Protein AF-A0A662VX33-F1 (afdb_monomer)

Foldseek 3Di:
DPPLVVVLVVLVVVLVLLVQFFKWFWAQDPVRDIKTFTCDDGDPDHGRAIEDEPDDDPDGGFMKTQNDKDWDADPVDGPHIHIYGDDMDGPVVSVVVSVVSVVVSVVSLLVVQLVLVCVQQVDSVLSNVLVVDPDPVVNLVSSVVRFQKWFDDDFWIFTHHVFTWIWGDPVGTDIDTDDPVAEDDGPDMDGNFWDKDKAQDDDRAADPPWGWYDYPGIIIITHGVVVVVLRVQLNVLRPDPDPNVVSRVSNCVSRVVDD

pLDDT: mean 87.73, std 8.83, range [33.97, 96.38]

Sequence (259 aa):
MKSINSELYKLEQELESLKSAPKALTMRGREGNIIGRVAEDGNDVSAGMIVLFKQPPLQENMTIRLIEYQVRESKKTSGKYYIVCFNWVEESAFQETIEQLEQQIREFRKTENIQKLKEITNDPETALKLLKTEQREAFVSLLLKSAKAVLWNNEEFLIVNDKLTMLRFDGTVEISEVQSPVRFEPEQWKAQEFEVVEISEDIKEVPEGFIVIESWTTTIILIPKESKEIAERLKKISDSRLPEETKLQLYKALLGGSQ

Radius of gyration: 30.19 Å; Cα contacts (8 Å, |Δi|>4): 427; chains: 1; bounding box: 71×46×83 Å

Secondary structure (DSSP, 8-state):
---HHHHHHHHHHHHHHHHTPPEEEEEE-TTS-EEEEE-S--SS--TT-EEEESS--SSSS-EEEEEEEEEEE-TTSTT-EEEEEEEEEEHHHHHHHHHHHHHHHHHHHHHHHHHHHHHHHS-HHHHHHHHH---HHHHHHHHTTT-SEEEE-SSEEEEESSSEEEEEESSSEEEEEE-SSEE---SEEEESSEEEEEESS------TT-EEEE-SS-EEEEEEGGGHHHHHHHHHHHTS---HHHHHHHHHHHTT---

Solvent-accessible surface area (backbone atoms only — not comparable to full-atom values): 14480 Å² total; per-residue (Å²): 128,84,57,69,68,66,52,52,51,49,53,52,53,49,50,51,56,54,74,69,39,50,44,26,40,27,33,74,39,96,86,70,48,62,29,31,30,27,68,53,71,53,97,89,47,52,50,65,32,45,30,43,51,76,68,60,72,97,61,65,76,41,55,30,31,46,76,36,70,45,80,41,74,40,92,91,41,84,96,39,63,34,33,43,31,69,40,68,44,47,45,68,64,46,51,54,50,50,53,50,51,55,49,51,51,51,52,50,52,49,53,51,38,35,56,57,37,22,75,66,48,77,31,68,68,58,21,53,48,46,80,69,44,85,49,64,70,60,34,51,57,58,49,53,74,56,30,41,27,42,32,27,46,98,51,39,34,45,37,33,58,100,54,40,34,42,37,35,63,76,101,48,71,46,77,43,81,54,58,73,73,32,82,50,72,63,78,45,74,52,56,79,52,37,44,81,41,72,32,75,61,94,76,90,70,65,47,89,85,49,41,41,31,41,36,100,73,35,28,38,37,38,32,46,51,93,48,43,70,57,54,56,52,51,46,55,52,54,75,42,91,65,57,66,72,57,42,53,53,51,48,30,62,74,38,64,54,73,131

Structure (mmCIF, N/CA/C/O backbone):
data_AF-A0A662VX33-F1
#
_entry.id   AF-A0A662VX33-F1
#
loop_
_atom_site.group_PDB
_atom_site.id
_atom_site.type_symbol
_atom_site.label_atom_id
_atom_site.label_alt_id
_atom_site.label_comp_id
_atom_site.label_asym_id
_atom_site.label_entity_id
_atom_site.label_seq_id
_atom_site.pdbx_PDB_ins_code
_atom_site.Cartn_x
_atom_site.Cartn_y
_atom_site.Cartn_z
_atom_site.occupancy
_atom_site.B_iso_or_equiv
_atom_site.auth_seq_id
_atom_site.auth_comp_id
_atom_site.auth_asym_id
_atom_site.auth_atom_id
_atom_site.pdbx_PDB_model_num
ATOM 1 N N . MET A 1 1 ? -7.017 22.593 -10.065 1.00 42.53 1 MET A N 1
ATOM 2 C CA . MET A 1 1 ? -6.019 21.631 -9.556 1.00 42.53 1 MET A CA 1
ATOM 3 C C . MET A 1 1 ? -6.013 20.454 -10.514 1.00 42.53 1 MET A C 1
ATOM 5 O O . MET A 1 1 ? -7.057 19.834 -10.665 1.00 42.53 1 MET A O 1
ATOM 9 N N . LYS A 1 2 ? -4.915 20.203 -11.241 1.00 45.66 2 LYS A N 1
ATOM 10 C CA . LYS A 1 2 ? -4.761 18.919 -11.945 1.00 45.66 2 LYS A CA 1
ATOM 11 C C . LYS A 1 2 ? -4.722 17.849 -10.854 1.00 45.66 2 LYS A C 1
ATOM 13 O O . LYS A 1 2 ? -4.018 18.040 -9.868 1.00 45.66 2 LYS A O 1
ATOM 18 N N . SER A 1 3 ? -5.566 16.826 -10.958 1.00 62.28 3 SER A N 1
ATOM 19 C CA . SER A 1 3 ? -5.645 15.779 -9.937 1.00 62.28 3 SER A CA 1
ATOM 20 C C . SER A 1 3 ? -4.272 15.119 -9.814 1.00 62.28 3 SER A C 1
ATOM 22 O O . SER A 1 3 ? -3.726 14.698 -10.834 1.00 62.28 3 SER A O 1
ATOM 24 N N . ILE A 1 4 ? -3.721 15.049 -8.601 1.00 64.94 4 ILE A N 1
ATOM 25 C CA . ILE A 1 4 ? -2.433 14.400 -8.287 1.00 64.94 4 ILE A CA 1
ATOM 26 C C . ILE A 1 4 ? -2.377 12.991 -8.906 1.00 64.94 4 ILE A C 1
ATOM 28 O O . ILE A 1 4 ? -1.364 12.592 -9.476 1.00 64.94 4 ILE A O 1
ATOM 32 N N . ASN A 1 5 ? -3.521 12.304 -8.947 1.00 69.38 5 ASN A N 1
ATOM 33 C CA . ASN A 1 5 ? -3.671 10.970 -9.529 1.00 69.38 5 ASN A CA 1
ATOM 34 C C . ASN A 1 5 ? -3.398 10.940 -11.045 1.00 69.38 5 ASN A C 1
ATOM 36 O O . ASN A 1 5 ? -2.902 9.949 -11.567 1.00 69.38 5 ASN A O 1
ATOM 40 N N . SER A 1 6 ? -3.695 12.027 -11.765 1.00 78.56 6 SER A N 1
ATOM 41 C CA . SER A 1 6 ? -3.453 12.122 -13.215 1.00 78.56 6 SER A CA 1
ATOM 42 C C . SER A 1 6 ? -1.986 12.354 -13.576 1.00 78.56 6 SER A C 1
ATOM 44 O O . SER A 1 6 ? -1.587 12.082 -14.705 1.00 78.56 6 SER A O 1
ATOM 46 N N . GLU A 1 7 ? -1.200 12.891 -12.645 1.00 83.94 7 GLU A N 1
ATOM 47 C CA . GLU A 1 7 ? 0.234 13.123 -12.818 1.00 83.94 7 GLU A CA 1
ATOM 48 C C . GLU A 1 7 ? 1.026 11.874 -12.432 1.00 83.94 7 GLU A C 1
ATOM 50 O O . GLU A 1 7 ? 1.857 11.426 -13.217 1.00 83.94 7 GLU A O 1
ATOM 55 N N . LEU A 1 8 ? 0.665 11.235 -11.313 1.00 84.44 8 LEU A N 1
ATOM 56 C CA . LEU A 1 8 ? 1.220 9.943 -10.907 1.00 84.44 8 LEU A CA 1
ATOM 57 C C . LEU A 1 8 ? 1.037 8.875 -11.995 1.00 84.44 8 LEU A C 1
ATOM 59 O O . LEU A 1 8 ? 2.007 8.237 -12.389 1.00 84.44 8 LEU A O 1
ATOM 63 N N . TYR A 1 9 ? -0.172 8.755 -12.553 1.00 84.69 9 TYR A N 1
ATOM 64 C CA . TYR A 1 9 ? -0.453 7.794 -13.623 1.00 84.69 9 TYR A CA 1
ATOM 65 C C . TYR A 1 9 ? 0.427 8.005 -14.863 1.00 84.69 9 TYR A C 1
ATOM 67 O O . TYR A 1 9 ? 0.869 7.046 -15.487 1.00 84.69 9 TYR A O 1
ATOM 75 N N . LYS A 1 10 ? 0.711 9.263 -15.224 1.00 87.62 10 LYS A N 1
ATOM 76 C CA . LYS A 1 10 ? 1.589 9.569 -16.362 1.00 87.62 10 LYS A CA 1
ATOM 77 C C . LYS A 1 10 ? 3.027 9.155 -16.091 1.00 87.62 10 LYS A C 1
ATOM 79 O O . LYS A 1 10 ? 3.635 8.554 -16.966 1.00 87.62 10 LYS A O 1
ATOM 84 N N . LEU A 1 11 ? 3.537 9.448 -14.895 1.00 88.56 11 LEU A N 1
ATOM 85 C CA . LEU A 1 11 ? 4.885 9.047 -14.491 1.00 88.56 11 LEU A CA 1
ATOM 86 C C . LEU A 1 11 ? 5.025 7.521 -14.462 1.00 88.56 11 LEU A C 1
ATOM 88 O O . LEU A 1 11 ? 6.033 6.991 -14.916 1.00 88.56 11 LEU A O 1
ATOM 92 N N . GLU A 1 12 ? 4.007 6.807 -13.978 1.00 87.75 12 GLU A N 1
ATOM 93 C CA . GLU A 1 12 ? 3.988 5.340 -13.965 1.00 87.75 12 GLU A CA 1
ATOM 94 C C . GLU A 1 12 ? 3.963 4.755 -15.381 1.00 87.75 12 GLU A C 1
ATOM 96 O O . GLU A 1 12 ? 4.731 3.841 -15.677 1.00 87.75 12 GLU A O 1
ATOM 101 N N . GLN A 1 13 ? 3.146 5.311 -16.282 1.00 88.81 13 GLN A N 1
ATOM 102 C CA . GLN A 1 13 ? 3.143 4.910 -17.692 1.00 88.81 13 GLN A CA 1
ATOM 103 C C . GLN A 1 13 ? 4.479 5.190 -18.387 1.00 88.81 13 GLN A C 1
ATOM 105 O O . GLN A 1 13 ? 4.945 4.374 -19.181 1.00 88.81 13 GLN A O 1
ATOM 110 N N . GLU A 1 14 ? 5.092 6.338 -18.104 1.00 88.50 14 GLU A N 1
ATOM 111 C CA . GLU A 1 14 ? 6.390 6.714 -18.659 1.00 88.50 14 GLU A CA 1
ATOM 112 C C . GLU A 1 14 ? 7.498 5.783 -18.159 1.00 88.50 14 GLU A C 1
ATOM 114 O O . GLU A 1 14 ? 8.270 5.264 -18.965 1.00 88.50 14 GLU A O 1
ATOM 119 N N . LEU A 1 15 ? 7.531 5.490 -16.855 1.00 90.00 15 LEU A N 1
ATOM 120 C CA . LEU A 1 15 ? 8.477 4.546 -16.265 1.00 90.00 15 LEU A CA 1
ATOM 121 C C . LEU A 1 15 ? 8.327 3.141 -16.862 1.00 90.00 15 LEU A C 1
ATOM 123 O O . LEU A 1 15 ? 9.330 2.515 -17.202 1.00 90.00 15 LEU A O 1
ATOM 127 N N . GLU A 1 16 ? 7.094 2.654 -17.010 1.00 88.38 16 GLU A N 1
ATOM 128 C CA . GLU A 1 16 ? 6.816 1.341 -17.601 1.00 88.38 16 GLU A CA 1
ATOM 129 C C . GLU A 1 16 ? 7.271 1.287 -19.066 1.00 88.38 16 GLU A C 1
ATOM 131 O O . GLU A 1 16 ? 7.985 0.369 -19.481 1.00 88.38 16 GLU A O 1
ATOM 136 N N . SER A 1 17 ? 6.943 2.327 -19.839 1.00 86.25 17 SER A N 1
ATOM 137 C CA . SER A 1 17 ? 7.397 2.458 -21.223 1.00 86.25 17 SER A CA 1
ATOM 138 C C . SER A 1 17 ? 8.922 2.449 -21.311 1.00 86.25 17 SER A C 1
ATOM 140 O O . SER A 1 17 ? 9.476 1.759 -22.167 1.00 86.25 17 SER A O 1
ATOM 142 N N . LEU A 1 18 ? 9.613 3.179 -20.431 1.00 87.31 18 LEU A N 1
ATOM 143 C CA . LEU A 1 18 ? 11.071 3.217 -20.404 1.00 87.31 18 LEU A CA 1
ATOM 144 C C . LEU A 1 18 ? 11.655 1.855 -20.032 1.00 87.31 18 LEU A C 1
ATOM 146 O O . LEU A 1 18 ? 12.515 1.371 -20.758 1.00 87.31 18 LEU A O 1
ATOM 150 N N . LYS A 1 19 ? 11.166 1.187 -18.980 1.00 87.88 19 LYS A N 1
ATOM 151 C CA . LYS A 1 19 ? 11.653 -0.142 -18.560 1.00 87.88 19 LYS A CA 1
ATOM 152 C C . LYS A 1 19 ? 11.555 -1.196 -19.663 1.00 87.88 19 LYS A C 1
ATOM 154 O O . LYS A 1 19 ? 12.411 -2.076 -19.738 1.00 87.88 19 LYS A O 1
ATOM 159 N N . SER A 1 20 ? 10.564 -1.072 -20.544 1.00 87.62 20 SER A N 1
ATOM 160 C CA . SER A 1 20 ? 10.396 -1.952 -21.706 1.00 87.62 20 SER A CA 1
ATOM 161 C C . SER A 1 20 ? 11.350 -1.660 -22.879 1.00 87.62 20 SER A C 1
ATOM 163 O O . SER A 1 20 ? 11.397 -2.433 -23.838 1.00 87.62 20 SER A O 1
ATOM 165 N N . ALA A 1 21 ? 12.125 -0.569 -22.828 1.00 90.81 21 ALA A N 1
ATOM 166 C CA . ALA A 1 21 ? 12.988 -0.140 -23.923 1.00 90.81 21 ALA A CA 1
ATOM 167 C C . ALA A 1 21 ? 14.093 -1.176 -24.232 1.00 90.81 21 ALA A C 1
ATOM 169 O O . ALA A 1 21 ? 14.895 -1.525 -23.348 1.00 90.81 21 ALA A O 1
ATOM 170 N N . PRO A 1 22 ? 14.213 -1.632 -25.496 1.00 93.31 22 PRO A N 1
ATOM 171 C CA . PRO A 1 22 ? 15.229 -2.595 -25.890 1.00 93.31 22 PRO A CA 1
ATOM 172 C C . PRO A 1 22 ? 16.651 -2.104 -25.657 1.00 93.31 22 PRO A C 1
ATOM 174 O O . PRO A 1 22 ? 16.978 -0.936 -25.884 1.00 93.31 22 PRO A O 1
ATOM 177 N N . LYS A 1 23 ? 17.524 -3.040 -25.292 1.00 95.00 23 LYS A N 1
ATOM 178 C CA . LYS A 1 23 ? 18.955 -2.807 -25.104 1.00 95.00 23 LYS A CA 1
ATOM 179 C C . LYS A 1 23 ? 19.740 -3.173 -26.359 1.00 95.00 23 LYS A C 1
ATOM 181 O O . LYS A 1 23 ? 19.513 -4.229 -26.953 1.00 95.00 23 LYS A O 1
ATOM 186 N N . ALA A 1 24 ? 20.705 -2.342 -26.742 1.00 95.81 24 ALA A N 1
ATOM 187 C CA . ALA A 1 24 ? 21.603 -2.617 -27.860 1.00 95.81 24 ALA A CA 1
ATOM 188 C C . ALA A 1 24 ? 23.057 -2.237 -27.549 1.00 95.81 24 ALA A C 1
ATOM 190 O O . ALA A 1 24 ? 23.324 -1.304 -26.797 1.00 95.81 24 ALA A O 1
ATOM 191 N N . LEU A 1 25 ? 23.999 -2.952 -28.168 1.00 96.38 25 LEU A N 1
ATOM 192 C CA . LEU A 1 25 ? 25.428 -2.632 -28.153 1.00 96.38 25 LEU A CA 1
ATOM 193 C C . LEU A 1 25 ? 25.822 -1.983 -29.482 1.00 96.38 25 LEU A C 1
ATOM 195 O O . LEU A 1 25 ? 25.532 -2.533 -30.549 1.00 96.38 25 LEU A O 1
ATOM 199 N N . THR A 1 26 ? 26.485 -0.831 -29.431 1.00 96.06 26 THR A N 1
ATOM 200 C CA . THR A 1 26 ? 26.974 -0.140 -30.629 1.00 96.06 26 THR A CA 1
ATOM 201 C C . THR A 1 26 ? 28.265 -0.781 -31.130 1.00 96.06 26 THR A C 1
ATOM 203 O O . THR A 1 26 ? 29.122 -1.196 -30.354 1.00 96.06 26 THR A O 1
ATOM 206 N N . MET A 1 27 ? 28.427 -0.878 -32.446 1.00 95.44 27 MET A N 1
ATOM 207 C CA . MET A 1 27 ? 29.618 -1.436 -33.083 1.00 95.44 27 MET A CA 1
ATOM 208 C C . MET A 1 27 ? 29.809 -0.889 -34.495 1.00 95.44 27 MET A C 1
ATOM 210 O O . MET A 1 27 ? 28.891 -0.328 -35.098 1.00 95.44 27 MET A O 1
ATOM 214 N N . ARG A 1 28 ? 31.005 -1.086 -35.050 1.00 93.56 28 ARG A N 1
ATOM 215 C CA . ARG A 1 28 ? 31.312 -0.692 -36.423 1.00 93.56 28 ARG A CA 1
ATOM 216 C C . ARG A 1 28 ? 30.720 -1.680 -37.427 1.00 93.56 28 ARG A C 1
ATOM 218 O O . ARG A 1 28 ? 31.040 -2.867 -37.426 1.00 93.56 28 ARG A O 1
ATOM 225 N N . GLY A 1 29 ? 29.860 -1.176 -38.304 1.00 88.81 29 GLY A N 1
ATOM 226 C CA . GLY A 1 29 ? 29.311 -1.914 -39.432 1.00 88.81 29 GLY A CA 1
ATOM 227 C C . GLY A 1 29 ? 30.326 -2.095 -40.563 1.00 88.81 29 GLY A C 1
ATOM 228 O O . GLY A 1 29 ? 31.385 -1.470 -40.597 1.00 88.81 29 GLY A O 1
ATOM 229 N N . ARG A 1 30 ? 29.974 -2.932 -41.547 1.00 85.19 30 ARG A N 1
ATOM 230 C CA . ARG A 1 30 ? 30.850 -3.258 -42.693 1.00 85.19 30 ARG A CA 1
ATOM 231 C C . ARG A 1 30 ? 31.233 -2.047 -43.547 1.00 85.19 30 ARG A C 1
ATOM 233 O O . ARG A 1 30 ? 32.303 -2.040 -44.138 1.00 85.19 30 ARG A O 1
ATOM 240 N N . GLU A 1 31 ? 30.368 -1.040 -43.602 1.00 84.25 31 GLU A N 1
ATOM 241 C CA . GLU A 1 31 ? 30.575 0.201 -44.363 1.00 84.25 31 GLU A CA 1
ATOM 242 C C . GLU A 1 31 ? 31.255 1.300 -43.523 1.00 84.25 31 GLU A C 1
ATOM 244 O O . GLU A 1 31 ? 31.289 2.455 -43.926 1.00 84.25 31 GLU A O 1
ATOM 249 N N . GLY A 1 32 ? 31.764 0.969 -42.330 1.00 83.25 32 GLY A N 1
ATOM 250 C CA . GLY A 1 32 ? 32.414 1.922 -41.423 1.00 83.25 32 GLY A CA 1
ATOM 251 C C . GLY A 1 32 ? 31.457 2.749 -40.556 1.00 83.25 32 GLY A C 1
ATOM 252 O O . GLY A 1 32 ? 31.908 3.379 -39.605 1.00 83.25 32 GLY A O 1
ATOM 253 N N . ASN A 1 33 ? 30.149 2.706 -40.827 1.00 90.69 33 ASN A N 1
ATOM 254 C CA . ASN A 1 33 ? 29.116 3.375 -40.030 1.00 90.69 33 ASN A CA 1
ATOM 255 C C . ASN A 1 33 ? 28.858 2.656 -38.697 1.00 90.69 33 ASN A C 1
ATOM 257 O O . ASN A 1 33 ? 28.949 1.429 -38.624 1.00 90.69 33 ASN A O 1
ATOM 261 N N . ILE A 1 34 ? 28.466 3.401 -37.662 1.00 92.62 34 ILE A N 1
ATOM 262 C CA . ILE A 1 34 ? 28.057 2.826 -36.374 1.00 92.62 34 ILE A CA 1
ATOM 263 C C . ILE A 1 34 ? 26.649 2.232 -36.500 1.00 92.62 34 ILE A C 1
ATOM 265 O O . ILE A 1 34 ? 25.712 2.897 -36.945 1.00 92.62 34 ILE A O 1
ATOM 269 N N . ILE A 1 35 ? 26.511 0.971 -36.097 1.00 95.06 35 ILE A N 1
ATOM 270 C CA . ILE A 1 35 ? 25.247 0.232 -36.003 1.00 95.06 35 ILE A CA 1
ATOM 271 C C . ILE A 1 35 ? 25.058 -0.279 -34.578 1.00 95.06 35 ILE A C 1
ATOM 273 O O . ILE A 1 35 ? 26.018 -0.380 -33.817 1.00 95.06 35 ILE A O 1
ATOM 277 N N . GLY A 1 36 ? 23.825 -0.604 -34.210 1.00 95.62 36 GLY A N 1
ATOM 278 C CA . GLY A 1 36 ? 23.531 -1.299 -32.963 1.00 95.62 36 GLY A CA 1
ATOM 279 C C . GLY A 1 36 ? 23.235 -2.769 -33.220 1.00 95.62 36 GLY A C 1
ATOM 280 O O . GLY A 1 36 ? 22.772 -3.147 -34.299 1.00 95.62 36 GLY A O 1
ATOM 281 N N . ARG A 1 37 ? 23.467 -3.600 -32.212 1.00 95.31 37 ARG A N 1
ATOM 282 C CA . ARG A 1 37 ? 22.986 -4.976 -32.175 1.00 95.31 37 ARG A CA 1
ATOM 283 C C . ARG A 1 37 ? 22.176 -5.179 -30.909 1.00 95.31 37 ARG A C 1
ATOM 285 O O . ARG A 1 37 ? 22.691 -4.926 -29.823 1.00 95.31 37 ARG A O 1
ATOM 292 N N . VAL A 1 38 ? 20.929 -5.615 -31.061 1.00 95.94 38 VAL A N 1
ATOM 293 C CA . VAL A 1 38 ? 20.046 -5.900 -29.923 1.00 95.94 38 VAL A CA 1
ATOM 294 C C . VAL A 1 38 ? 20.688 -6.973 -29.046 1.00 95.94 38 VAL A C 1
ATOM 296 O O . VAL A 1 38 ? 21.157 -7.992 -29.561 1.00 95.94 38 VAL A O 1
ATOM 299 N N . ALA A 1 39 ? 20.754 -6.714 -27.743 1.00 92.25 39 ALA A N 1
ATOM 300 C CA . ALA A 1 39 ? 21.434 -7.577 -26.784 1.00 92.25 39 ALA A CA 1
ATOM 301 C C . ALA A 1 39 ? 20.558 -8.757 -26.332 1.00 92.25 39 ALA A C 1
ATOM 303 O O . ALA A 1 39 ? 21.071 -9.861 -26.171 1.00 92.25 39 ALA A O 1
ATOM 304 N N . GLU A 1 40 ? 19.254 -8.528 -26.165 1.00 89.50 40 GLU A N 1
ATOM 305 C CA . GLU A 1 40 ? 18.298 -9.460 -25.554 1.00 89.50 40 GLU A CA 1
ATOM 306 C C . GLU A 1 40 ? 16.965 -9.436 -26.318 1.00 89.50 40 GLU A C 1
ATOM 308 O O . GLU A 1 40 ? 16.634 -8.434 -26.955 1.00 89.50 40 GLU A O 1
ATOM 313 N N . ASP A 1 41 ? 16.216 -10.540 -26.278 1.00 86.50 41 ASP A N 1
ATOM 314 C CA . ASP A 1 41 ? 14.864 -10.593 -26.842 1.00 86.50 41 ASP A CA 1
ATOM 315 C C . ASP A 1 41 ? 13.925 -9.658 -26.062 1.00 86.50 41 ASP A C 1
ATOM 317 O O . ASP A 1 41 ? 13.996 -9.560 -24.837 1.00 86.50 41 ASP A O 1
ATOM 321 N N . GLY A 1 42 ? 13.036 -8.977 -26.779 1.00 79.44 42 GLY A N 1
ATOM 322 C CA . GLY A 1 42 ? 11.972 -8.140 -26.232 1.00 79.44 42 GLY A CA 1
ATOM 323 C C . GLY A 1 42 ? 10.626 -8.484 -26.869 1.00 79.44 42 GLY A C 1
ATOM 324 O O . GLY A 1 42 ? 10.508 -9.460 -27.607 1.00 79.44 42 GLY A O 1
ATOM 325 N N . ASN A 1 43 ? 9.601 -7.673 -26.600 1.00 75.88 43 ASN A N 1
ATOM 326 C CA . ASN A 1 43 ? 8.235 -7.954 -27.061 1.00 75.88 43 ASN A CA 1
ATOM 327 C C . ASN A 1 43 ? 8.120 -8.054 -28.594 1.00 75.88 43 ASN A C 1
ATOM 329 O O . ASN A 1 43 ? 7.479 -8.965 -29.110 1.00 75.88 43 ASN A O 1
ATOM 333 N N . ASP A 1 44 ? 8.741 -7.129 -29.324 1.00 83.06 44 ASP 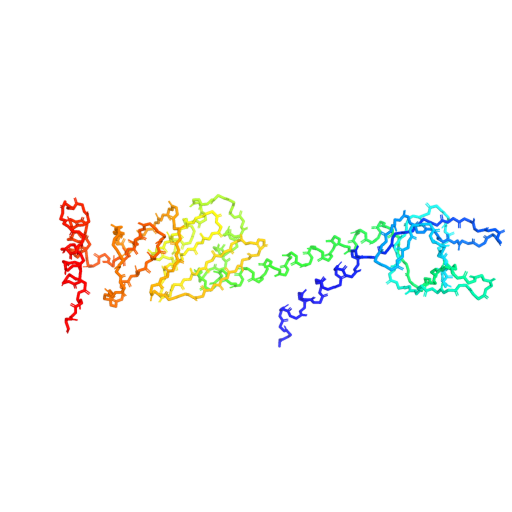A N 1
ATOM 334 C CA . ASP A 1 44 ? 8.684 -7.007 -30.787 1.00 83.06 44 ASP A CA 1
ATOM 335 C C . ASP A 1 44 ? 10.075 -7.008 -31.450 1.00 83.06 44 ASP A C 1
ATOM 337 O O . ASP A 1 44 ? 10.202 -6.862 -32.669 1.00 83.06 44 ASP A O 1
ATOM 341 N N . VAL A 1 45 ? 11.128 -7.211 -30.656 1.00 89.06 45 VAL A N 1
ATOM 342 C CA . VAL A 1 45 ? 12.528 -7.222 -31.093 1.00 89.06 45 VAL A CA 1
ATOM 343 C C . VAL A 1 45 ? 13.200 -8.525 -30.683 1.00 89.06 45 VAL A C 1
ATOM 345 O O . VAL A 1 45 ? 12.942 -9.052 -29.607 1.00 89.06 45 VAL A O 1
ATOM 348 N N . SER A 1 46 ? 14.097 -9.039 -31.521 1.00 90.25 46 SER A N 1
ATOM 349 C CA . SER A 1 46 ? 14.872 -10.240 -31.191 1.00 90.25 46 SER A CA 1
ATOM 350 C C . SER A 1 46 ? 16.347 -9.921 -30.997 1.00 90.25 46 SER A C 1
ATOM 352 O O . SER A 1 46 ? 16.918 -9.058 -31.678 1.00 90.25 46 SER A O 1
ATOM 354 N N . ALA A 1 47 ? 16.987 -10.673 -30.110 1.00 91.94 47 ALA A N 1
ATOM 355 C CA . ALA A 1 47 ? 18.413 -10.635 -29.873 1.00 91.94 47 ALA A CA 1
ATOM 356 C C . ALA A 1 47 ? 19.176 -10.802 -31.193 1.00 91.94 47 ALA A C 1
ATOM 358 O O . ALA A 1 47 ? 18.873 -11.632 -32.054 1.00 91.94 47 ALA A O 1
ATOM 359 N N . GLY A 1 48 ? 20.195 -9.971 -31.376 1.00 90.38 48 GLY A N 1
ATOM 360 C CA . GLY A 1 48 ? 21.014 -9.976 -32.576 1.00 90.38 48 GLY A CA 1
ATOM 361 C C . GLY A 1 48 ? 20.439 -9.221 -33.776 1.00 90.38 48 GLY A C 1
ATOM 362 O O . GLY A 1 48 ? 21.180 -9.089 -34.756 1.00 90.38 48 GLY A O 1
ATOM 363 N N . MET A 1 49 ? 19.206 -8.691 -33.718 1.00 94.00 49 MET A N 1
ATOM 364 C CA . MET A 1 49 ? 18.692 -7.775 -34.744 1.00 94.00 49 MET A CA 1
ATOM 365 C C . MET A 1 49 ? 19.615 -6.560 -34.904 1.00 94.00 49 MET A C 1
ATOM 367 O O . MET A 1 49 ? 20.174 -6.038 -33.935 1.00 94.00 49 MET A O 1
ATOM 371 N N . ILE A 1 50 ? 19.775 -6.113 -36.150 1.00 94.38 50 ILE A N 1
ATOM 372 C CA . ILE A 1 50 ? 20.596 -4.945 -36.478 1.00 94.38 50 ILE A CA 1
ATOM 373 C C . ILE A 1 50 ? 19.770 -3.676 -36.307 1.00 94.38 50 ILE A C 1
ATOM 375 O O . ILE A 1 50 ? 18.657 -3.575 -36.823 1.00 94.38 50 ILE A O 1
ATOM 379 N N . VAL A 1 51 ? 20.358 -2.695 -35.631 1.00 96.31 51 VAL A N 1
ATOM 380 C CA . VAL A 1 51 ? 19.804 -1.362 -35.416 1.00 96.31 51 VAL A CA 1
ATOM 381 C C . VAL A 1 51 ? 20.543 -0.368 -36.301 1.00 96.31 51 VAL A C 1
ATOM 383 O O . VAL A 1 51 ? 21.769 -0.252 -36.248 1.00 96.31 51 VAL A O 1
ATOM 386 N N . LEU A 1 52 ? 19.787 0.364 -37.110 1.00 95.00 52 LEU A N 1
ATOM 387 C CA . LEU A 1 52 ? 20.265 1.470 -37.928 1.00 95.00 52 LEU A CA 1
ATOM 388 C C . LEU A 1 52 ? 19.807 2.783 -37.298 1.00 95.00 52 LEU A C 1
ATOM 390 O O . LEU A 1 52 ? 18.610 2.995 -37.103 1.00 95.00 52 LEU A O 1
ATOM 394 N N . PHE A 1 53 ? 20.747 3.674 -37.009 1.00 95.38 53 PHE A N 1
ATOM 395 C CA . PHE A 1 53 ? 20.448 4.947 -36.363 1.00 95.38 53 PHE A CA 1
ATOM 396 C C . PHE A 1 53 ? 20.171 6.045 -37.383 1.00 95.38 53 PHE A C 1
ATOM 398 O O . PHE A 1 53 ? 20.899 6.196 -38.365 1.00 95.38 53 PHE A O 1
ATOM 405 N N . LYS A 1 54 ? 19.144 6.857 -37.124 1.00 92.88 54 LYS A N 1
ATOM 406 C CA . LYS A 1 54 ? 18.959 8.138 -37.819 1.00 92.88 54 LYS A CA 1
ATOM 407 C C . LYS A 1 54 ? 20.008 9.162 -37.407 1.00 92.88 54 LYS A C 1
ATOM 409 O O . LYS A 1 54 ? 20.497 9.896 -38.259 1.00 92.88 54 LYS A O 1
ATOM 414 N N . GLN A 1 55 ? 20.357 9.171 -36.125 1.00 92.12 55 GLN A N 1
ATOM 415 C CA . GLN A 1 55 ? 21.450 9.949 -35.558 1.00 92.12 55 GLN A CA 1
ATOM 416 C C . GLN A 1 55 ? 22.369 8.978 -34.810 1.00 92.12 55 GLN A C 1
ATOM 418 O O . GLN A 1 55 ? 21.996 8.519 -33.730 1.00 92.12 55 GLN A O 1
ATOM 423 N N . PRO A 1 56 ? 23.501 8.559 -35.402 1.00 89.19 56 PRO A N 1
ATOM 424 C CA . PRO A 1 56 ? 24.358 7.555 -34.790 1.00 89.19 56 PRO A CA 1
ATOM 425 C C . PRO A 1 56 ? 25.079 8.105 -33.550 1.00 89.19 56 PRO A C 1
ATOM 427 O O . PRO A 1 56 ? 25.436 9.285 -33.524 1.00 89.19 56 PRO A O 1
ATOM 430 N N . PRO A 1 57 ? 25.349 7.250 -32.549 1.00 89.69 57 PRO A N 1
ATOM 431 C CA . PRO A 1 57 ? 26.291 7.553 -31.477 1.00 89.69 57 PRO A CA 1
ATOM 432 C C . PRO A 1 57 ? 27.656 7.972 -32.024 1.00 89.69 57 PRO A C 1
ATOM 434 O O . PRO A 1 57 ? 28.062 7.535 -33.099 1.00 89.69 57 PRO A O 1
ATOM 437 N N . LEU A 1 58 ? 28.384 8.793 -31.266 1.00 87.38 58 LEU A N 1
ATOM 438 C CA . LEU A 1 58 ? 29.730 9.239 -31.647 1.00 87.38 58 LEU A CA 1
ATOM 439 C C . LEU A 1 58 ? 30.800 8.162 -31.414 1.00 87.38 58 LEU A C 1
ATOM 441 O O . LEU A 1 58 ? 31.876 8.236 -32.005 1.00 87.38 58 LEU A O 1
ATOM 445 N N . GLN A 1 59 ? 30.521 7.179 -30.552 1.00 88.50 59 GLN A N 1
ATOM 446 C CA . GLN A 1 59 ? 31.460 6.130 -30.159 1.00 88.50 59 GLN A CA 1
ATOM 447 C C . GLN A 1 59 ? 30.871 4.728 -30.383 1.00 88.50 59 GLN A C 1
ATOM 449 O O . GLN A 1 59 ? 29.659 4.501 -30.318 1.00 88.50 59 GLN A O 1
ATOM 454 N N . GLU A 1 60 ? 31.758 3.774 -30.661 1.00 90.12 60 GLU A N 1
ATOM 455 C CA . GLU A 1 60 ? 31.458 2.340 -30.710 1.00 90.12 60 GLU A CA 1
ATOM 456 C C . GLU A 1 60 ? 31.638 1.689 -29.327 1.00 90.12 60 GLU A C 1
ATOM 458 O O . GLU A 1 60 ? 32.269 2.265 -28.445 1.00 90.12 60 GLU A O 1
ATOM 463 N N . ASN A 1 61 ? 31.109 0.475 -29.149 1.00 91.38 61 ASN A N 1
ATOM 464 C CA . ASN A 1 61 ? 31.150 -0.303 -27.904 1.00 91.38 61 ASN A CA 1
ATOM 465 C C . ASN A 1 61 ? 30.397 0.335 -26.723 1.00 91.38 61 ASN A C 1
ATOM 467 O O . ASN A 1 61 ? 30.693 0.051 -25.564 1.00 91.38 61 ASN A O 1
ATOM 471 N N . MET A 1 62 ? 29.392 1.162 -27.013 1.00 93.94 62 MET A N 1
ATOM 472 C CA . MET A 1 62 ? 28.482 1.724 -26.018 1.00 93.94 62 MET A CA 1
ATOM 473 C C . MET A 1 62 ? 27.246 0.845 -25.866 1.00 93.94 62 MET A C 1
ATOM 475 O O . MET A 1 62 ? 26.692 0.352 -26.850 1.00 93.94 62 MET A O 1
ATOM 479 N N . THR A 1 63 ? 26.776 0.698 -24.632 1.00 94.44 63 THR A N 1
ATOM 480 C CA . THR A 1 63 ? 25.461 0.111 -24.364 1.00 94.44 63 THR A CA 1
ATOM 481 C C . THR A 1 63 ? 24.419 1.220 -24.350 1.00 94.44 63 THR A C 1
ATOM 483 O O . THR A 1 63 ? 24.599 2.233 -23.676 1.00 94.44 63 THR A O 1
ATOM 486 N N . ILE A 1 64 ? 23.341 1.032 -25.104 1.00 94.94 64 ILE A N 1
ATOM 487 C CA . ILE A 1 64 ? 22.288 2.029 -25.288 1.00 94.94 64 ILE A CA 1
ATOM 488 C C . ILE A 1 64 ? 20.898 1.405 -25.145 1.00 94.94 64 ILE A C 1
ATOM 490 O O . ILE A 1 64 ? 20.719 0.197 -25.342 1.00 94.94 64 ILE A O 1
ATOM 494 N N . ARG A 1 65 ? 19.906 2.259 -24.893 1.00 94.62 65 ARG A N 1
ATOM 495 C CA . ARG A 1 65 ? 18.478 1.932 -24.937 1.00 94.62 65 ARG A CA 1
ATOM 496 C C . ARG A 1 65 ? 17.807 2.591 -26.127 1.00 94.62 65 ARG A C 1
ATOM 498 O O . ARG A 1 65 ? 18.080 3.750 -26.444 1.00 94.62 65 ARG A O 1
ATOM 505 N N . LEU A 1 66 ? 16.938 1.841 -26.796 1.00 93.94 66 LEU A N 1
ATOM 506 C CA . LEU A 1 66 ? 16.166 2.317 -27.941 1.00 93.94 66 LEU A CA 1
ATOM 507 C C . LEU A 1 66 ? 14.847 2.912 -27.436 1.00 93.94 66 LEU A C 1
ATOM 509 O O . LEU A 1 66 ? 13.955 2.168 -27.043 1.00 93.94 66 LEU A O 1
ATOM 513 N N . ILE A 1 67 ? 14.735 4.241 -27.436 1.00 91.75 67 ILE A N 1
ATOM 514 C CA . ILE A 1 67 ? 13.570 4.954 -26.884 1.00 91.75 67 ILE A CA 1
ATOM 515 C C . ILE A 1 67 ? 12.480 5.128 -27.938 1.00 91.75 67 ILE A C 1
ATOM 517 O O . ILE A 1 67 ? 11.302 4.936 -27.661 1.00 91.75 67 ILE A O 1
ATOM 521 N N . GLU A 1 68 ? 12.872 5.455 -29.167 1.00 92.94 68 GLU A N 1
ATOM 522 C CA . GLU A 1 68 ? 11.945 5.610 -30.283 1.00 92.94 68 GLU A CA 1
ATOM 523 C C . GLU A 1 68 ? 12.491 4.858 -31.490 1.00 92.94 68 GLU A C 1
ATOM 525 O O . GLU A 1 68 ? 13.548 5.196 -32.037 1.00 92.94 68 GLU A O 1
ATOM 530 N N . TYR A 1 69 ? 11.784 3.813 -31.911 1.00 94.12 69 TYR A N 1
ATOM 531 C CA . TYR A 1 69 ? 12.240 2.941 -32.981 1.00 94.12 69 TYR A CA 1
ATOM 532 C C . TYR A 1 69 ? 11.085 2.328 -33.771 1.00 94.12 69 TYR A C 1
ATOM 534 O O . TYR A 1 69 ? 9.923 2.378 -33.380 1.00 94.12 69 TYR A O 1
ATOM 542 N N . GLN A 1 70 ? 11.424 1.752 -34.922 1.00 94.44 70 GLN A N 1
ATOM 543 C CA . GLN A 1 70 ? 10.494 1.000 -35.753 1.00 94.44 70 GLN A CA 1
ATOM 544 C C . GLN A 1 70 ? 11.172 -0.251 -36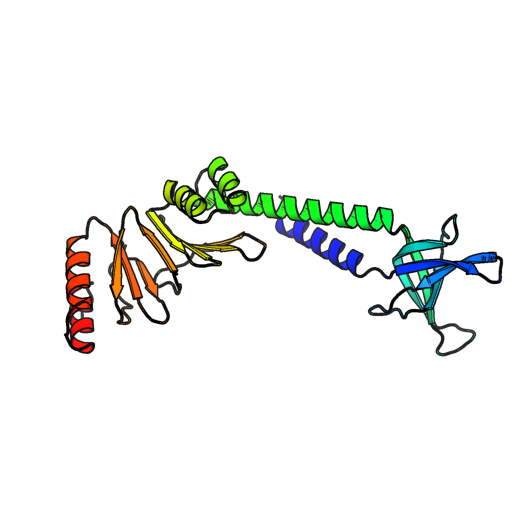.312 1.00 94.44 70 GLN A C 1
ATOM 546 O O . GLN A 1 70 ? 12.221 -0.159 -36.958 1.00 94.44 70 GLN A O 1
ATOM 551 N N . VAL A 1 71 ? 10.534 -1.406 -36.131 1.00 94.00 71 VAL A N 1
ATOM 552 C CA . VAL A 1 71 ? 10.930 -2.664 -36.773 1.00 94.00 71 VAL A CA 1
ATOM 553 C C . VAL A 1 71 ? 10.470 -2.658 -38.234 1.00 94.00 71 VAL A C 1
ATOM 555 O O . VAL A 1 71 ? 9.334 -2.301 -38.550 1.00 94.00 71 VAL A O 1
ATOM 558 N N . ARG A 1 72 ? 11.362 -3.018 -39.158 1.00 93.12 72 ARG A N 1
ATOM 559 C CA . ARG A 1 72 ? 11.102 -3.057 -40.602 1.00 93.12 72 ARG A CA 1
ATOM 560 C C . ARG A 1 72 ? 11.603 -4.353 -41.213 1.00 93.12 72 ARG A C 1
ATOM 562 O O . ARG A 1 72 ? 12.639 -4.875 -40.814 1.00 93.12 72 ARG A O 1
ATOM 569 N N . GLU A 1 73 ? 10.909 -4.830 -42.239 1.00 92.06 73 GLU A N 1
ATOM 570 C CA . GLU A 1 73 ? 11.381 -5.942 -43.063 1.00 92.06 73 GLU A CA 1
ATOM 571 C C . GLU A 1 73 ? 12.316 -5.441 -44.176 1.00 92.06 73 GLU A C 1
ATOM 573 O O . GLU A 1 73 ? 12.099 -4.398 -44.804 1.00 92.06 73 GLU A O 1
ATOM 578 N N . SER A 1 74 ? 13.387 -6.188 -44.431 1.00 88.06 74 SER A N 1
ATOM 579 C CA . SER A 1 74 ? 14.336 -5.913 -45.503 1.00 88.06 74 SER A CA 1
ATOM 580 C C . SER A 1 74 ? 13.700 -6.132 -46.871 1.00 88.06 74 SER A C 1
ATOM 582 O O . SER A 1 74 ? 13.363 -7.247 -47.257 1.00 88.06 74 SER A O 1
ATOM 584 N N . LYS A 1 75 ? 13.682 -5.078 -47.692 1.00 86.56 75 LYS A N 1
ATOM 585 C CA . LYS A 1 75 ? 13.261 -5.171 -49.101 1.00 86.56 75 LYS A CA 1
ATOM 586 C C . LYS A 1 75 ? 14.148 -6.094 -49.947 1.00 86.56 75 LYS A C 1
ATOM 588 O O . LYS A 1 75 ? 13.716 -6.556 -50.995 1.00 86.56 75 LYS A O 1
ATOM 593 N N . LYS A 1 76 ? 15.403 -6.317 -49.534 1.00 83.44 76 LYS A N 1
ATOM 594 C CA . LYS A 1 76 ? 16.382 -7.136 -50.274 1.00 83.44 76 LYS A CA 1
ATOM 595 C C . LYS A 1 76 ? 16.322 -8.616 -49.898 1.00 83.44 76 LYS A C 1
ATOM 597 O O . LYS A 1 76 ? 16.872 -9.448 -50.612 1.00 83.44 76 LYS A O 1
ATOM 602 N N . THR A 1 77 ? 15.743 -8.955 -48.749 1.00 81.12 77 THR A N 1
ATOM 603 C CA . THR A 1 77 ? 15.691 -10.335 -48.262 1.00 81.12 77 THR A CA 1
ATOM 604 C C . THR A 1 77 ? 14.447 -10.503 -47.408 1.00 81.12 77 THR A C 1
ATOM 606 O O . THR A 1 77 ? 14.430 -10.047 -46.267 1.00 81.12 77 THR A O 1
ATOM 609 N N . SER A 1 78 ? 13.425 -11.152 -47.967 1.00 84.00 78 SER A N 1
ATOM 610 C CA . SER A 1 78 ? 12.181 -11.416 -47.241 1.00 84.00 78 SER A CA 1
ATOM 611 C C . SER A 1 78 ? 12.443 -12.259 -45.989 1.00 84.00 78 SER A C 1
ATOM 613 O O . SER A 1 78 ? 13.354 -13.093 -45.969 1.00 84.00 78 SER A O 1
ATOM 615 N N . GLY A 1 79 ? 11.689 -11.981 -44.927 1.00 82.44 79 GLY A N 1
ATOM 616 C CA . GLY A 1 79 ? 11.812 -12.620 -43.617 1.00 82.44 79 GLY A CA 1
ATOM 617 C C . GLY A 1 79 ? 12.973 -12.111 -42.756 1.00 82.44 79 GLY A C 1
ATOM 618 O O . GLY A 1 79 ? 13.156 -12.601 -41.644 1.00 82.44 79 GLY A O 1
ATOM 619 N N . LYS A 1 80 ? 13.769 -11.136 -43.225 1.00 86.75 80 LYS A N 1
ATOM 620 C CA . LYS A 1 80 ? 14.805 -10.486 -42.403 1.00 86.75 80 LYS A CA 1
ATOM 621 C C . LYS A 1 80 ? 14.330 -9.136 -41.890 1.00 86.75 80 LYS A C 1
ATOM 623 O O . LYS A 1 80 ? 14.103 -8.226 -42.685 1.00 86.75 80 LYS A O 1
ATOM 628 N N . TYR A 1 81 ? 14.284 -8.987 -40.572 1.00 92.00 81 TYR A N 1
ATOM 629 C CA . TYR A 1 81 ? 13.878 -7.755 -39.901 1.00 92.00 81 TYR A CA 1
ATOM 630 C C . TYR A 1 81 ? 15.080 -6.974 -39.363 1.00 92.00 81 TYR A C 1
ATOM 632 O O . TYR A 1 81 ? 16.123 -7.544 -39.035 1.00 92.00 81 TYR A O 1
ATOM 640 N N . TYR A 1 82 ? 14.940 -5.654 -39.310 1.00 93.12 82 TYR A N 1
ATOM 641 C CA . TYR A 1 82 ? 15.917 -4.731 -38.743 1.00 93.12 82 TYR A CA 1
ATOM 642 C C . TYR A 1 82 ? 15.204 -3.557 -38.075 1.00 93.12 82 TYR A C 1
ATOM 644 O O . TYR A 1 82 ? 14.048 -3.263 -38.378 1.00 93.12 82 TYR A O 1
ATOM 652 N N . ILE A 1 83 ? 15.906 -2.864 -37.187 1.00 95.69 83 ILE A N 1
ATOM 653 C CA . ILE A 1 83 ? 15.361 -1.740 -36.431 1.00 95.69 83 ILE A CA 1
ATOM 654 C C . ILE A 1 83 ? 15.882 -0.435 -37.027 1.00 95.69 83 ILE A C 1
ATOM 656 O O . ILE A 1 83 ? 17.080 -0.290 -37.270 1.00 95.69 83 ILE A O 1
ATOM 660 N N . VAL A 1 84 ? 14.995 0.532 -37.251 1.00 95.94 84 VAL A N 1
ATOM 661 C CA . VAL A 1 84 ? 15.371 1.934 -37.467 1.00 95.94 84 VAL A CA 1
ATOM 662 C C . VAL A 1 84 ? 15.143 2.674 -36.161 1.00 95.94 84 VAL A C 1
ATOM 664 O O . VAL A 1 84 ? 14.006 2.787 -35.717 1.00 95.94 84 VAL A O 1
ATOM 667 N N . CYS A 1 85 ? 16.219 3.161 -35.555 1.00 95.50 85 CYS A N 1
ATOM 668 C CA . CYS A 1 85 ? 16.180 3.908 -34.307 1.00 95.50 85 CYS A CA 1
ATOM 669 C C . CYS A 1 85 ? 16.217 5.414 -34.597 1.00 95.50 85 CYS A C 1
ATOM 671 O O . CYS A 1 85 ? 17.120 5.903 -35.288 1.00 95.50 85 CYS A O 1
ATOM 673 N N . PHE A 1 86 ? 15.213 6.128 -34.093 1.00 95.19 86 PHE A N 1
ATOM 674 C CA . PHE A 1 86 ? 15.070 7.578 -34.198 1.00 95.19 86 PHE A CA 1
ATOM 675 C C . PHE A 1 86 ? 15.671 8.279 -32.984 1.00 95.19 86 PHE A C 1
ATOM 677 O O . PHE A 1 86 ? 16.359 9.282 -33.161 1.00 95.19 86 PHE A O 1
ATOM 684 N N . ASN A 1 87 ? 15.471 7.707 -31.794 1.00 94.31 87 ASN A N 1
ATOM 685 C CA . ASN A 1 87 ? 15.997 8.231 -30.544 1.00 94.31 87 ASN A CA 1
ATOM 686 C C . ASN A 1 87 ? 16.545 7.108 -29.656 1.00 94.31 87 ASN A C 1
ATOM 688 O O . ASN A 1 87 ? 15.920 6.056 -29.491 1.00 94.31 87 ASN A O 1
ATOM 692 N N . TRP A 1 88 ? 17.710 7.355 -29.070 1.00 94.44 88 TRP A N 1
ATOM 693 C CA . TRP A 1 88 ? 18.397 6.443 -28.168 1.00 94.44 88 TRP A CA 1
ATOM 694 C C . TRP A 1 88 ? 19.049 7.230 -27.039 1.00 94.44 88 TRP A C 1
ATOM 696 O O . TRP A 1 88 ? 19.329 8.419 -27.168 1.00 94.44 88 TRP A O 1
ATOM 706 N N . VAL A 1 89 ? 19.321 6.534 -25.945 1.00 94.25 89 VAL A N 1
ATOM 707 C CA . VAL A 1 89 ? 20.046 7.077 -24.795 1.00 94.25 89 VAL A CA 1
ATOM 708 C C . VAL A 1 89 ? 21.101 6.079 -24.343 1.00 94.25 89 VAL A C 1
ATOM 710 O O . VAL A 1 89 ? 20.970 4.875 -24.574 1.00 94.25 89 VAL A O 1
ATOM 713 N N . GLU A 1 90 ? 22.170 6.571 -23.731 1.00 94.56 90 GLU A N 1
ATOM 714 C CA . GLU A 1 90 ? 23.168 5.713 -23.097 1.00 94.56 90 GLU A CA 1
ATOM 715 C C . GLU A 1 90 ? 22.557 4.978 -21.896 1.00 94.56 90 GLU A C 1
ATOM 717 O O . GLU A 1 90 ? 21.711 5.535 -21.200 1.00 94.56 90 GLU A O 1
ATOM 722 N N . GLU A 1 91 ? 22.985 3.738 -21.640 1.00 93.12 91 GLU A N 1
ATOM 723 C CA . GLU A 1 91 ? 22.483 2.952 -20.503 1.00 93.12 91 GLU A CA 1
ATOM 724 C C . GLU A 1 91 ? 22.655 3.690 -19.168 1.00 93.12 91 GLU A C 1
ATOM 726 O O . GLU A 1 91 ? 21.750 3.660 -18.346 1.00 93.12 91 GLU A O 1
ATOM 731 N N . SER A 1 92 ? 23.778 4.379 -18.957 1.00 92.12 92 SER A N 1
ATOM 732 C CA . SER A 1 92 ? 24.053 5.148 -17.735 1.00 92.12 92 SER A CA 1
ATOM 733 C C . SER A 1 92 ? 23.011 6.251 -17.507 1.00 92.12 92 SER A C 1
ATOM 735 O O . SER A 1 92 ? 22.314 6.245 -16.496 1.00 92.12 92 SER A O 1
ATOM 737 N N . ALA A 1 93 ? 22.827 7.131 -18.493 1.00 91.50 93 ALA A N 1
ATOM 738 C CA . ALA A 1 93 ? 21.833 8.204 -18.455 1.00 91.50 93 ALA A CA 1
ATOM 739 C C . ALA A 1 93 ? 20.390 7.672 -18.363 1.00 91.50 93 ALA A C 1
ATOM 741 O O . ALA A 1 93 ? 19.519 8.287 -17.744 1.00 91.50 93 ALA A O 1
ATOM 742 N N . PHE A 1 94 ? 20.124 6.514 -18.967 1.00 92.06 94 PHE A N 1
ATOM 743 C CA . PHE A 1 94 ? 18.836 5.840 -18.863 1.00 92.06 94 PHE A CA 1
ATOM 744 C C . PHE A 1 94 ? 18.550 5.347 -17.443 1.00 92.06 94 PHE A C 1
ATOM 746 O O . PHE A 1 94 ? 17.455 5.585 -16.938 1.00 92.06 94 PHE A O 1
ATOM 753 N N . GLN A 1 95 ? 19.524 4.702 -16.791 1.00 92.56 95 GLN A N 1
ATOM 754 C CA . GLN A 1 95 ? 19.379 4.261 -15.402 1.00 92.56 95 GLN A CA 1
ATOM 755 C C . GLN A 1 95 ? 19.167 5.458 -14.469 1.00 92.56 95 GLN A C 1
ATOM 757 O O . GLN A 1 95 ? 18.239 5.433 -13.668 1.00 92.56 95 GLN A O 1
ATOM 762 N N . GLU A 1 96 ? 19.919 6.551 -14.647 1.00 92.69 96 GLU A N 1
ATOM 763 C CA . GLU A 1 96 ? 19.696 7.795 -13.893 1.00 92.69 96 GLU A CA 1
ATOM 764 C C . GLU A 1 96 ? 18.273 8.345 -14.087 1.00 92.69 96 GLU A C 1
ATOM 766 O O . GLU A 1 96 ? 17.633 8.777 -13.128 1.00 92.69 96 GLU A O 1
ATOM 771 N N . THR A 1 97 ? 17.744 8.298 -15.314 1.00 91.69 97 THR A N 1
ATOM 772 C CA . THR A 1 97 ? 16.373 8.747 -15.611 1.00 91.69 97 THR A CA 1
ATOM 773 C C . THR A 1 97 ? 15.329 7.861 -14.924 1.00 91.69 97 THR A C 1
ATOM 775 O O . THR A 1 97 ? 14.378 8.376 -14.336 1.00 91.69 97 THR A O 1
ATOM 778 N N . ILE A 1 98 ? 15.511 6.535 -14.955 1.00 92.50 98 ILE A N 1
ATOM 779 C CA . ILE A 1 98 ? 14.646 5.587 -14.239 1.00 92.50 98 ILE A CA 1
ATOM 780 C C . ILE A 1 98 ? 14.670 5.867 -12.737 1.00 92.50 98 ILE A C 1
ATOM 782 O O . ILE A 1 98 ? 13.609 5.992 -12.130 1.00 92.50 98 ILE A O 1
ATOM 786 N N . GLU A 1 99 ? 15.854 6.011 -12.141 1.00 91.12 99 GLU A N 1
ATOM 787 C CA . GLU A 1 99 ? 16.002 6.272 -10.707 1.00 91.12 99 GLU A CA 1
ATOM 788 C C . GLU A 1 99 ? 15.324 7.585 -10.294 1.00 91.12 99 GLU A C 1
ATOM 790 O O . GLU A 1 99 ? 14.638 7.636 -9.267 1.00 91.12 99 GLU A O 1
ATOM 795 N N . GLN A 1 100 ? 15.456 8.635 -11.112 1.00 90.69 100 GLN A N 1
ATOM 796 C CA . GLN A 1 100 ? 14.791 9.919 -10.893 1.00 90.69 100 GLN A CA 1
ATOM 797 C C . GLN A 1 100 ? 13.266 9.796 -10.962 1.00 90.69 100 GLN A C 1
ATOM 799 O O . GLN A 1 100 ? 12.579 10.302 -10.072 1.00 90.69 100 GLN A O 1
ATOM 804 N N . LEU A 1 101 ? 12.723 9.104 -11.968 1.00 89.38 101 LEU A N 1
ATOM 805 C CA . LEU A 1 101 ? 11.280 8.868 -12.086 1.00 89.38 101 LEU A CA 1
ATOM 806 C C . LEU A 1 101 ? 10.750 8.031 -10.917 1.00 89.38 101 LEU A C 1
ATOM 808 O O . LEU A 1 101 ? 9.731 8.372 -10.319 1.00 89.38 101 LEU A O 1
ATOM 812 N N . GLU A 1 102 ? 11.464 6.975 -10.525 1.00 88.81 102 GLU A N 1
ATOM 813 C CA . GLU A 1 102 ? 11.115 6.160 -9.360 1.00 88.81 102 GLU A CA 1
ATOM 814 C C . GLU A 1 102 ? 11.164 6.965 -8.058 1.00 88.81 102 GLU A C 1
ATOM 816 O O . GLU A 1 102 ? 10.332 6.775 -7.168 1.00 88.81 102 GLU A O 1
ATOM 821 N N . GLN A 1 103 ? 12.130 7.874 -7.910 1.00 88.69 103 GLN A N 1
ATOM 822 C CA . GLN A 1 103 ? 12.176 8.785 -6.772 1.00 88.69 103 GLN A CA 1
ATOM 823 C C . GLN A 1 103 ? 10.983 9.747 -6.777 1.00 88.69 103 GLN A C 1
ATOM 825 O O . GLN A 1 103 ? 10.323 9.883 -5.747 1.00 88.69 103 GLN A O 1
ATOM 830 N N . GLN A 1 104 ? 10.656 10.353 -7.919 1.00 88.06 104 GLN A N 1
ATOM 831 C CA . GLN A 1 104 ? 9.501 11.244 -8.044 1.00 88.06 104 GLN A CA 1
ATOM 832 C C . GLN A 1 104 ? 8.193 10.517 -7.709 1.00 88.06 104 GLN A C 1
ATOM 834 O O . GLN A 1 104 ? 7.421 11.000 -6.883 1.00 88.06 104 GLN A O 1
ATOM 839 N N . ILE A 1 105 ? 7.968 9.322 -8.262 1.00 87.31 105 ILE A N 1
ATOM 840 C CA . ILE A 1 105 ? 6.799 8.482 -7.953 1.00 87.31 105 ILE A CA 1
ATOM 841 C C . ILE A 1 105 ? 6.729 8.181 -6.449 1.00 87.31 105 ILE A C 1
ATOM 843 O O . ILE A 1 105 ? 5.663 8.308 -5.839 1.00 87.31 105 ILE A O 1
ATOM 847 N N . ARG A 1 106 ? 7.860 7.835 -5.816 1.00 85.06 106 ARG A N 1
ATOM 848 C CA . ARG A 1 106 ? 7.929 7.613 -4.361 1.00 85.06 106 ARG A CA 1
ATOM 849 C C . ARG A 1 106 ? 7.565 8.867 -3.566 1.00 85.06 106 ARG A C 1
ATOM 851 O O . ARG A 1 106 ? 6.832 8.766 -2.582 1.00 85.06 106 ARG A O 1
ATOM 858 N N . GLU A 1 107 ? 8.041 10.039 -3.970 1.00 85.38 107 GLU A N 1
ATOM 859 C CA . GLU A 1 107 ? 7.730 11.316 -3.317 1.00 85.38 107 GLU A CA 1
ATOM 860 C C . GLU A 1 107 ? 6.254 11.712 -3.478 1.00 85.38 107 GLU A C 1
ATOM 862 O O . GLU A 1 107 ? 5.624 12.150 -2.506 1.00 85.38 107 GLU A O 1
ATOM 867 N N . PHE A 1 108 ? 5.670 11.484 -4.658 1.00 84.38 108 PHE A N 1
ATOM 868 C CA . PHE A 1 108 ? 4.239 11.670 -4.906 1.00 84.38 108 PHE A CA 1
ATOM 869 C C . PHE A 1 108 ? 3.393 10.760 -4.014 1.00 84.38 108 PHE A C 1
ATOM 871 O O . PHE A 1 108 ? 2.563 11.260 -3.252 1.00 84.38 108 PHE A O 1
ATOM 878 N N . ARG A 1 109 ? 3.660 9.446 -4.026 1.00 81.06 109 ARG A N 1
ATOM 879 C CA . ARG A 1 109 ? 2.962 8.465 -3.175 1.00 81.06 109 ARG A CA 1
ATOM 880 C C . ARG A 1 109 ? 3.099 8.806 -1.696 1.00 81.06 109 ARG A C 1
ATOM 882 O O . ARG A 1 109 ? 2.131 8.744 -0.946 1.00 81.06 109 ARG A O 1
ATOM 889 N N . LYS A 1 110 ? 4.284 9.236 -1.256 1.00 81.25 110 LYS A N 1
ATOM 890 C CA . LYS A 1 110 ? 4.500 9.688 0.124 1.00 81.25 110 LYS A CA 1
ATOM 891 C C . LYS A 1 110 ? 3.631 10.895 0.467 1.00 81.25 110 LYS A C 1
ATOM 893 O O . LYS A 1 110 ? 3.044 10.924 1.544 1.00 81.25 110 LYS A O 1
ATOM 898 N N . THR A 1 111 ? 3.546 11.882 -0.420 1.00 81.06 111 THR A N 1
ATOM 899 C CA . THR A 1 111 ? 2.730 13.086 -0.206 1.00 81.06 111 THR A CA 1
ATOM 900 C C . THR A 1 111 ? 1.243 12.742 -0.135 1.00 81.06 111 THR A C 1
ATOM 902 O O . THR A 1 111 ? 0.549 13.218 0.764 1.00 81.06 111 THR A O 1
ATOM 905 N N . GLU A 1 112 ? 0.774 11.866 -1.022 1.00 80.88 112 GLU A N 1
ATOM 906 C CA . GLU A 1 112 ? -0.591 11.343 -1.003 1.00 80.88 112 GLU A CA 1
ATOM 907 C C . GLU A 1 112 ? -0.882 10.595 0.306 1.00 80.88 112 GLU A C 1
ATOM 909 O O . GLU A 1 112 ? -1.856 10.901 0.991 1.00 80.88 112 GLU A O 1
ATOM 914 N N . ASN A 1 113 ? 0.006 9.688 0.719 1.00 81.19 113 ASN A N 1
ATOM 915 C CA . ASN A 1 113 ? -0.144 8.929 1.959 1.00 81.19 113 ASN A CA 1
ATOM 916 C C . ASN A 1 113 ? -0.157 9.841 3.196 1.00 81.19 113 ASN A C 1
ATOM 918 O O . ASN A 1 113 ? -0.944 9.614 4.111 1.00 81.19 113 ASN A O 1
ATOM 922 N N . ILE A 1 114 ? 0.675 10.894 3.232 1.00 81.75 114 ILE A N 1
ATOM 923 C CA . ILE A 1 114 ? 0.634 11.909 4.299 1.00 81.75 114 ILE A CA 1
ATOM 924 C C . ILE A 1 114 ? -0.737 12.579 4.327 1.00 81.75 114 ILE A C 1
ATOM 926 O O . ILE A 1 114 ? -1.292 12.780 5.404 1.00 81.75 114 ILE A O 1
ATOM 930 N N . GLN A 1 115 ? -1.269 12.957 3.163 1.00 79.69 115 GLN A N 1
ATOM 931 C CA . GLN A 1 115 ? -2.558 13.631 3.080 1.00 79.69 115 GLN A CA 1
ATOM 932 C C . GLN A 1 115 ? -3.692 12.731 3.578 1.00 79.69 115 GLN A C 1
ATOM 934 O O . GLN A 1 115 ? -4.481 13.176 4.404 1.00 79.69 115 GLN A O 1
ATOM 939 N N . LYS A 1 116 ? -3.706 11.461 3.169 1.00 79.25 116 LYS A N 1
ATOM 940 C CA . LYS A 1 116 ? -4.683 10.474 3.639 1.00 79.25 116 LYS A CA 1
ATOM 941 C C . LYS A 1 116 ? -4.562 10.225 5.150 1.00 79.25 116 LYS A C 1
ATOM 943 O O . LYS A 1 116 ? -5.550 10.246 5.872 1.00 79.25 116 LYS A O 1
ATOM 948 N N . LEU A 1 117 ? -3.345 10.063 5.672 1.00 83.62 117 LEU A N 1
ATOM 949 C CA . LEU A 1 117 ? -3.126 9.855 7.109 1.00 83.62 117 LEU A CA 1
ATOM 950 C C . LEU A 1 117 ? -3.513 11.070 7.960 1.00 83.62 117 LEU A C 1
ATOM 952 O O . LEU A 1 117 ? -3.981 10.889 9.081 1.00 83.62 117 LEU A O 1
ATOM 956 N N . LYS A 1 118 ? -3.362 12.297 7.442 1.00 83.00 118 LYS A N 1
ATOM 957 C CA . LYS A 1 118 ? -3.834 13.513 8.125 1.00 83.00 118 LYS A CA 1
ATOM 958 C C . LYS A 1 118 ? -5.339 13.497 8.368 1.00 83.00 118 LYS A C 1
ATOM 960 O O . LYS A 1 118 ? -5.764 14.020 9.390 1.00 83.00 118 LYS A O 1
ATOM 965 N N . GLU A 1 119 ? -6.124 12.915 7.463 1.00 79.75 119 GLU A N 1
ATOM 966 C CA . GLU A 1 119 ? -7.581 12.804 7.624 1.00 79.75 119 GLU A CA 1
ATOM 967 C C . GLU A 1 119 ? -7.954 11.888 8.799 1.00 79.75 119 GLU A C 1
ATOM 969 O O . GLU A 1 119 ? -8.997 12.071 9.419 1.00 79.75 119 GLU A O 1
ATOM 974 N N . ILE A 1 120 ? -7.077 10.943 9.153 1.00 82.38 120 ILE A N 1
ATOM 975 C CA . ILE A 1 120 ? -7.259 10.053 10.305 1.00 82.38 120 ILE A CA 1
ATOM 976 C C . ILE A 1 120 ? -6.734 10.693 11.590 1.00 82.38 120 ILE A C 1
ATOM 978 O O . ILE A 1 120 ? -7.390 10.646 12.630 1.00 82.38 120 ILE A O 1
ATOM 982 N N . THR A 1 121 ? -5.520 11.245 11.552 1.00 83.00 121 THR A N 1
ATOM 983 C CA . THR A 1 121 ? -4.835 11.714 12.763 1.00 83.00 121 THR A CA 1
ATOM 984 C C . THR A 1 121 ? -5.242 13.122 13.174 1.00 83.00 121 THR A C 1
ATOM 986 O O . THR A 1 121 ? -5.009 13.489 14.325 1.00 83.00 121 THR A O 1
ATOM 989 N N . ASN A 1 122 ? -5.797 13.920 12.253 1.00 81.00 122 ASN A N 1
ATOM 990 C CA . ASN A 1 122 ? -5.951 15.373 12.370 1.00 81.00 122 ASN A CA 1
ATOM 991 C C . ASN A 1 122 ? -4.633 16.114 12.695 1.00 81.00 122 ASN A C 1
ATOM 993 O O . ASN A 1 122 ? -4.654 17.263 13.132 1.00 81.00 122 ASN A O 1
ATOM 997 N N . ASP A 1 123 ? -3.477 15.475 12.465 1.00 81.19 123 ASP A N 1
ATOM 998 C CA . ASP A 1 123 ? -2.149 16.014 12.779 1.00 81.19 123 ASP A CA 1
ATOM 999 C C . ASP A 1 123 ? -1.100 15.623 11.709 1.00 81.19 123 ASP A C 1
ATOM 1001 O O . ASP A 1 123 ? -0.738 14.441 11.594 1.00 81.19 123 ASP A O 1
ATOM 1005 N N . PRO A 1 124 ? -0.561 16.604 10.954 1.00 79.25 124 PRO A N 1
ATOM 1006 C CA . PRO A 1 124 ? 0.530 16.415 9.998 1.00 79.25 124 PRO A CA 1
ATOM 1007 C C . PRO A 1 124 ? 1.795 15.769 10.568 1.00 79.25 124 PRO A C 1
ATOM 1009 O O . PRO A 1 124 ? 2.439 14.982 9.869 1.00 79.25 124 PRO A O 1
ATOM 1012 N N . GLU A 1 125 ? 2.186 16.101 11.801 1.00 84.19 125 GLU A N 1
ATOM 1013 C CA . GLU A 1 125 ? 3.420 15.571 12.384 1.00 84.19 125 GLU A CA 1
ATOM 1014 C C . GLU A 1 125 ? 3.277 14.092 12.725 1.00 84.19 125 GLU A C 1
ATOM 1016 O O . GLU A 1 125 ? 4.176 13.294 12.439 1.00 84.19 125 GLU A O 1
ATOM 1021 N N . THR A 1 126 ? 2.139 13.711 13.306 1.00 84.19 126 THR A N 1
ATOM 1022 C CA . THR A 1 126 ? 1.813 12.310 13.578 1.00 84.19 126 THR A CA 1
ATOM 1023 C C . THR A 1 126 ? 1.684 11.513 12.279 1.00 84.19 126 THR A C 1
ATOM 1025 O O . THR A 1 126 ? 2.270 10.437 12.192 1.00 84.19 126 THR A O 1
ATOM 1028 N N . ALA A 1 127 ? 1.049 12.057 11.234 1.00 81.44 127 ALA A N 1
ATOM 1029 C CA . ALA A 1 127 ? 0.973 11.410 9.918 1.00 81.44 127 ALA A CA 1
ATOM 1030 C C . ALA A 1 127 ? 2.367 11.119 9.325 1.00 81.44 127 ALA A C 1
ATOM 1032 O O . ALA A 1 127 ? 2.631 10.021 8.833 1.00 81.44 127 ALA A O 1
ATOM 1033 N N . LEU A 1 128 ? 3.301 12.072 9.429 1.00 80.88 128 LEU A N 1
ATOM 1034 C CA . LEU A 1 128 ? 4.677 11.871 8.971 1.00 80.88 128 LEU A CA 1
ATOM 1035 C C . LEU A 1 128 ? 5.431 10.832 9.816 1.00 80.88 128 LEU A C 1
ATOM 1037 O O . LEU A 1 128 ? 6.228 10.068 9.271 1.00 80.88 128 LEU A O 1
ATOM 1041 N N . LYS A 1 129 ? 5.212 10.810 11.137 1.00 84.19 129 LYS A N 1
ATOM 1042 C CA . LYS A 1 129 ? 5.817 9.814 12.036 1.00 84.19 129 LYS A CA 1
ATOM 1043 C C . LYS A 1 129 ? 5.303 8.411 11.728 1.00 84.19 129 LYS A C 1
ATOM 1045 O O . LYS A 1 129 ? 6.121 7.499 11.664 1.00 84.19 129 LYS A O 1
ATOM 1050 N N . LEU A 1 130 ? 4.006 8.249 11.466 1.00 83.19 130 LEU A N 1
ATOM 1051 C CA . LEU A 1 130 ? 3.405 6.967 11.088 1.00 83.19 130 LEU A CA 1
ATOM 1052 C C . LEU A 1 130 ? 4.105 6.360 9.864 1.00 83.19 130 LEU A C 1
ATOM 1054 O O . LEU A 1 130 ? 4.547 5.221 9.931 1.00 83.19 130 LEU A O 1
ATOM 1058 N N . LEU A 1 131 ? 4.338 7.141 8.804 1.00 80.19 131 LEU A N 1
ATOM 1059 C CA . LEU A 1 131 ? 5.027 6.653 7.595 1.00 80.19 131 LEU A CA 1
ATOM 1060 C C . LEU A 1 131 ? 6.488 6.246 7.798 1.00 80.19 131 LEU A C 1
ATOM 1062 O O . LEU A 1 131 ? 7.042 5.531 6.971 1.00 80.19 131 LEU A O 1
ATOM 1066 N N . LYS A 1 132 ? 7.137 6.751 8.847 1.00 82.75 132 LYS A N 1
ATOM 1067 C CA . LYS A 1 132 ? 8.530 6.423 9.177 1.00 82.75 132 LYS A CA 1
ATOM 1068 C C . LYS A 1 132 ? 8.640 5.311 10.217 1.00 82.75 132 LYS A C 1
ATOM 1070 O O . LYS A 1 132 ? 9.748 4.896 10.539 1.00 82.75 132 LYS A O 1
ATOM 1075 N N . THR A 1 133 ? 7.523 4.905 10.812 1.00 81.50 133 THR A N 1
ATOM 1076 C CA . THR A 1 133 ? 7.529 3.979 11.938 1.00 81.50 133 THR A CA 1
ATOM 1077 C C . THR A 1 133 ? 7.427 2.554 11.423 1.00 81.50 133 THR A C 1
ATOM 1079 O O . THR A 1 133 ? 6.361 2.106 11.025 1.00 81.50 133 THR A O 1
ATOM 1082 N N . GLU A 1 134 ? 8.540 1.832 11.482 1.00 78.38 134 GLU A N 1
ATOM 1083 C CA . GLU A 1 134 ? 8.597 0.404 11.144 1.00 78.38 134 GLU A CA 1
ATOM 1084 C C . GLU A 1 134 ? 8.116 -0.478 12.310 1.00 78.38 134 GLU A C 1
ATOM 1086 O O . GLU A 1 134 ? 7.688 -1.614 12.125 1.00 78.38 134 GLU A O 1
ATOM 1091 N N . GLN A 1 135 ? 8.157 0.050 13.539 1.00 82.94 135 GLN A N 1
ATOM 1092 C CA . GLN A 1 135 ? 7.724 -0.670 14.733 1.00 82.94 135 GLN A CA 1
ATOM 1093 C C . GLN A 1 135 ? 6.212 -0.559 14.933 1.00 82.94 135 GLN A C 1
ATOM 1095 O O . GLN A 1 135 ? 5.691 0.486 15.328 1.00 82.94 135 GLN A O 1
ATOM 1100 N N . ARG A 1 136 ? 5.512 -1.678 14.748 1.00 80.38 136 ARG A N 1
ATOM 1101 C CA . ARG A 1 136 ? 4.049 -1.763 14.855 1.00 80.38 136 ARG A CA 1
ATOM 1102 C C . ARG A 1 136 ? 3.491 -1.231 16.178 1.00 80.38 136 ARG A C 1
ATOM 1104 O O . ARG A 1 136 ? 2.511 -0.496 16.169 1.00 80.38 136 ARG A O 1
ATOM 1111 N N . GLU A 1 137 ? 4.123 -1.521 17.313 1.00 84.62 137 GLU A N 1
ATOM 1112 C CA . GLU A 1 137 ? 3.645 -1.019 18.610 1.00 84.62 137 GLU A CA 1
ATOM 1113 C C . GLU A 1 137 ? 3.706 0.510 18.721 1.00 84.62 137 GLU A C 1
ATOM 1115 O O . GLU A 1 137 ? 2.782 1.140 19.247 1.00 84.62 137 GLU A O 1
ATOM 1120 N N 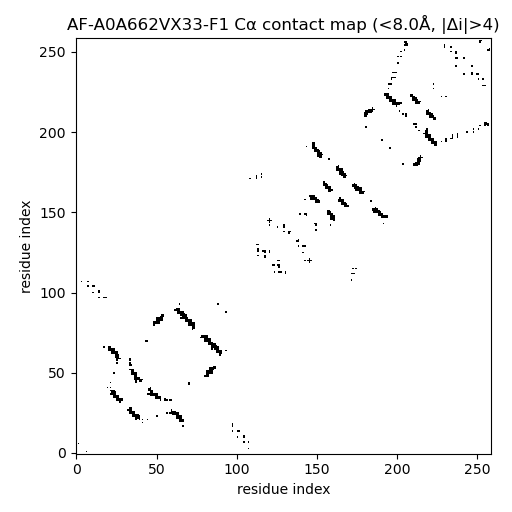. ALA A 1 138 ? 4.775 1.120 18.204 1.00 86.12 138 ALA A N 1
ATOM 1121 C CA . ALA A 1 138 ? 4.911 2.569 18.149 1.00 86.12 138 ALA A CA 1
ATOM 1122 C C . ALA A 1 138 ? 3.895 3.176 17.169 1.00 86.12 138 ALA A C 1
ATOM 1124 O O . ALA A 1 138 ? 3.293 4.205 17.476 1.00 86.12 138 ALA A O 1
ATOM 1125 N N . PHE A 1 139 ? 3.641 2.504 16.042 1.00 87.94 139 PHE A N 1
ATOM 1126 C CA . PHE A 1 139 ? 2.645 2.910 15.052 1.00 87.94 139 PHE A CA 1
ATOM 1127 C C . PHE A 1 139 ? 1.234 2.942 15.656 1.00 87.94 139 PHE A C 1
ATOM 1129 O O . PHE A 1 139 ? 0.555 3.966 15.612 1.00 87.94 139 PHE A O 1
ATOM 1136 N N . VAL A 1 140 ? 0.826 1.858 16.320 1.00 87.62 140 VAL A N 1
ATOM 1137 C CA . VAL A 1 140 ? -0.464 1.775 17.021 1.00 87.62 140 VAL A CA 1
ATOM 1138 C C . VAL A 1 140 ? -0.562 2.839 18.113 1.00 87.62 140 VAL A C 1
ATOM 1140 O O . VAL A 1 140 ? -1.588 3.499 18.245 1.00 87.62 140 VAL A O 1
ATOM 1143 N N . SER A 1 141 ? 0.510 3.057 18.877 1.00 88.31 141 SER A N 1
ATOM 1144 C CA . SER A 1 141 ? 0.530 4.079 19.933 1.00 88.31 141 SER A CA 1
ATOM 1145 C C . SER A 1 141 ? 0.362 5.499 19.384 1.00 88.31 141 SER A C 1
ATOM 1147 O O . SER A 1 141 ? -0.208 6.350 20.061 1.00 88.31 141 SER A O 1
ATOM 1149 N N . LEU A 1 142 ? 0.842 5.767 18.165 1.00 89.06 142 LEU A N 1
ATOM 1150 C CA . LEU A 1 142 ? 0.616 7.032 17.467 1.00 89.06 142 LEU A CA 1
ATOM 1151 C C . LEU A 1 142 ? -0.830 7.161 16.975 1.00 89.06 142 LEU A C 1
ATOM 1153 O O . LEU A 1 142 ? -1.422 8.217 17.179 1.00 89.06 142 LEU A O 1
ATOM 1157 N N . LEU A 1 143 ? -1.410 6.107 16.388 1.00 89.75 143 LEU A N 1
ATOM 1158 C CA . LEU A 1 143 ? -2.817 6.105 15.963 1.00 89.75 143 LEU A CA 1
ATOM 1159 C C . LEU A 1 143 ? -3.773 6.339 17.138 1.00 89.75 143 LEU A C 1
ATOM 1161 O O . LEU A 1 143 ? -4.685 7.156 17.052 1.00 89.75 143 LEU A O 1
ATOM 1165 N N . LEU A 1 144 ? -3.511 5.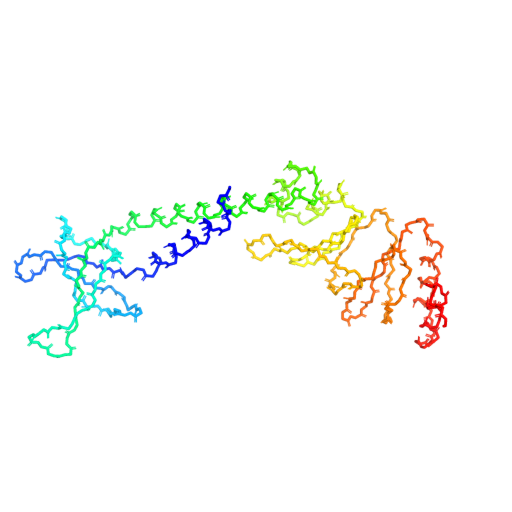689 18.271 1.00 90.81 144 LEU A N 1
ATOM 1166 C CA . LEU A 1 144 ? -4.289 5.808 19.505 1.00 90.81 144 LEU A CA 1
ATOM 1167 C C . LEU A 1 144 ? -4.243 7.195 20.166 1.00 90.81 144 LEU A C 1
ATOM 1169 O O . LEU A 1 144 ? -4.922 7.405 21.166 1.00 90.81 144 LEU A O 1
ATOM 1173 N N . LYS A 1 145 ? -3.452 8.146 19.654 1.00 89.12 145 LYS A N 1
ATOM 1174 C CA . LYS A 1 145 ? -3.547 9.551 20.086 1.00 89.12 145 LYS A CA 1
ATOM 1175 C C . LYS A 1 145 ? -4.802 10.238 19.560 1.00 89.12 145 LYS A C 1
ATOM 1177 O O . LYS A 1 145 ? -5.259 11.194 20.176 1.00 89.12 145 LYS A O 1
ATOM 1182 N N . SER A 1 146 ? -5.317 9.758 18.431 1.00 86.38 146 SER A N 1
ATOM 1183 C CA . SER A 1 146 ? -6.495 10.310 17.760 1.00 86.38 146 SER A CA 1
ATOM 1184 C C . SER A 1 146 ? -7.634 9.295 17.660 1.00 86.38 146 SER A C 1
ATOM 1186 O O . SER A 1 146 ? -8.755 9.689 17.354 1.00 86.38 146 SER A O 1
ATOM 1188 N N . ALA A 1 147 ? -7.355 8.008 17.908 1.00 91.44 147 ALA A N 1
ATOM 1189 C CA . ALA A 1 147 ? -8.318 6.927 17.772 1.00 91.44 147 ALA A CA 1
ATOM 1190 C C . ALA A 1 147 ? -8.844 6.366 19.089 1.00 91.44 147 ALA A C 1
ATOM 1192 O O . ALA A 1 147 ? -8.088 6.152 20.037 1.00 91.44 147 ALA A O 1
ATOM 1193 N N . LYS A 1 148 ? -10.145 6.049 19.102 1.00 93.75 148 LYS A N 1
ATOM 1194 C CA . LYS A 1 148 ? -10.854 5.472 20.254 1.00 93.75 148 LYS A CA 1
ATOM 1195 C C . LYS A 1 148 ? -10.517 3.990 20.435 1.00 93.75 148 LYS A C 1
ATOM 1197 O O . LYS A 1 148 ? -10.420 3.498 21.565 1.00 93.75 148 LYS A O 1
ATOM 1202 N N . ALA A 1 149 ? -10.306 3.277 19.329 1.00 94.69 149 ALA A N 1
ATOM 1203 C CA . ALA A 1 149 ? -9.729 1.936 19.304 1.00 94.69 149 ALA A CA 1
ATOM 1204 C C . ALA A 1 149 ? -8.966 1.681 17.996 1.00 94.69 149 ALA A C 1
ATOM 1206 O O . ALA A 1 149 ? -9.243 2.290 16.964 1.00 94.69 149 ALA A O 1
ATOM 1207 N N . VAL A 1 150 ? -8.001 0.766 18.050 1.00 95.38 150 VAL A N 1
ATOM 1208 C CA . VAL A 1 150 ? -7.271 0.266 16.882 1.00 95.38 150 VAL A CA 1
ATOM 1209 C C . VAL A 1 150 ? -7.176 -1.248 16.999 1.00 95.38 150 VAL A C 1
ATOM 1211 O O . VAL A 1 150 ? -6.731 -1.764 18.026 1.00 95.38 150 VAL A O 1
ATOM 1214 N N . LEU A 1 151 ? -7.578 -1.949 15.947 1.00 95.31 151 LEU A N 1
ATOM 1215 C CA . LEU A 1 151 ? -7.394 -3.384 15.770 1.00 95.31 151 LEU A CA 1
ATOM 1216 C C . LEU A 1 151 ? -6.499 -3.601 14.555 1.00 95.31 151 LEU A C 1
ATOM 1218 O O . LEU A 1 151 ? -6.558 -2.815 13.613 1.00 95.31 151 LEU A O 1
ATOM 1222 N N . TRP A 1 152 ? -5.642 -4.614 14.564 1.00 94.19 152 TRP A N 1
ATOM 1223 C CA . TRP A 1 152 ? -4.693 -4.806 13.469 1.00 94.19 152 TRP A CA 1
ATOM 1224 C C . TRP A 1 152 ? -4.278 -6.260 13.279 1.00 94.19 152 TRP A C 1
ATOM 1226 O O . TRP A 1 152 ? -4.347 -7.078 14.199 1.00 94.19 152 TRP A O 1
ATOM 1236 N N . ASN A 1 153 ? -3.803 -6.545 12.072 1.00 91.62 153 ASN A N 1
ATOM 1237 C CA . ASN A 1 153 ? -3.113 -7.774 11.698 1.00 91.62 153 ASN A CA 1
ATOM 1238 C C . ASN A 1 153 ? -1.803 -7.426 10.967 1.00 91.62 153 ASN A C 1
ATOM 1240 O O . ASN A 1 153 ? -1.247 -6.338 11.159 1.00 91.62 153 ASN A O 1
ATOM 1244 N N . ASN A 1 154 ? -1.271 -8.354 10.168 1.00 84.31 154 ASN A N 1
ATOM 1245 C CA . ASN A 1 154 ? 0.001 -8.155 9.485 1.00 84.31 154 ASN A CA 1
ATOM 1246 C C . ASN A 1 154 ? 0.015 -7.079 8.399 1.00 84.31 154 ASN A C 1
ATOM 1248 O O . ASN A 1 154 ? 1.077 -6.506 8.161 1.00 84.31 154 ASN A O 1
ATOM 1252 N N . GLU A 1 155 ? -1.118 -6.761 7.793 1.00 84.81 155 GLU A N 1
ATOM 1253 C CA . GLU A 1 155 ? -1.159 -5.902 6.602 1.00 84.81 155 GLU A CA 1
ATOM 1254 C C . GLU A 1 155 ? -2.151 -4.744 6.756 1.00 84.81 155 GLU A C 1
ATOM 1256 O O . GLU A 1 155 ? -2.082 -3.743 6.038 1.00 84.81 155 GLU A O 1
ATOM 1261 N N . GLU A 1 156 ? -3.041 -4.841 7.742 1.00 92.19 156 GLU A N 1
ATOM 1262 C CA . GLU A 1 156 ? -4.217 -4.000 7.862 1.00 92.19 156 GLU A CA 1
ATOM 1263 C C . GLU A 1 156 ? -4.430 -3.500 9.299 1.00 92.19 156 GLU A C 1
ATOM 1265 O O . GLU A 1 156 ? -4.139 -4.177 10.291 1.00 92.19 156 GLU A O 1
ATOM 1270 N N . PHE A 1 157 ? -5.000 -2.303 9.399 1.00 93.94 157 PHE A N 1
ATOM 1271 C CA . PHE A 1 157 ? -5.410 -1.654 10.634 1.00 93.94 157 PHE A CA 1
ATOM 1272 C C . PHE A 1 157 ? -6.860 -1.197 10.495 1.00 93.94 157 PHE A C 1
ATOM 1274 O O . PHE A 1 157 ? -7.186 -0.393 9.623 1.00 93.94 157 PHE A O 1
ATOM 1281 N N . LEU A 1 158 ? -7.716 -1.647 11.403 1.00 95.75 158 LEU A N 1
ATOM 1282 C CA . LEU A 1 158 ? -9.055 -1.118 11.589 1.00 95.75 158 LEU A CA 1
ATOM 1283 C C . LEU A 1 158 ? -9.021 -0.059 12.694 1.00 95.75 158 LEU A C 1
ATOM 1285 O O . LEU A 1 158 ? -8.734 -0.346 13.858 1.00 95.75 158 LEU A O 1
ATOM 1289 N N . ILE A 1 159 ? -9.302 1.180 12.315 1.00 94.56 159 ILE A N 1
ATOM 1290 C CA . ILE A 1 159 ? -9.219 2.362 13.167 1.00 94.56 159 ILE A CA 1
ATOM 1291 C C . ILE A 1 159 ? -10.638 2.829 13.474 1.00 94.56 159 ILE A C 1
ATOM 1293 O O . ILE A 1 159 ? -11.448 3.039 12.571 1.00 94.56 159 ILE A O 1
ATOM 1297 N N . VAL A 1 160 ? -10.931 2.992 14.760 1.00 93.81 160 VAL A N 1
ATOM 1298 C CA . VAL A 1 160 ? -12.257 3.344 15.262 1.00 93.81 160 VAL A CA 1
ATOM 1299 C C . VAL A 1 160 ? -12.226 4.751 15.841 1.00 93.81 160 VAL A C 1
ATOM 1301 O O . VAL A 1 160 ? -11.654 4.969 16.912 1.00 93.81 160 VAL A O 1
ATOM 1304 N N . ASN A 1 161 ? -12.881 5.682 15.143 1.00 89.75 161 ASN A N 1
ATOM 1305 C CA . ASN A 1 161 ? -13.074 7.077 15.552 1.00 89.75 161 ASN A CA 1
ATOM 1306 C C . ASN A 1 161 ? -14.582 7.395 15.589 1.00 89.75 161 ASN A C 1
ATOM 1308 O O . ASN A 1 161 ? -15.374 6.610 16.104 1.00 89.75 161 ASN A O 1
ATOM 1312 N N . ASP A 1 162 ? -14.996 8.544 15.045 1.00 85.69 162 ASP A N 1
ATOM 1313 C CA . ASP A 1 162 ? -16.404 8.836 14.724 1.00 85.69 162 ASP A CA 1
ATOM 1314 C C . ASP A 1 162 ? -16.888 8.056 13.492 1.00 85.69 162 ASP A C 1
ATOM 1316 O O . ASP A 1 162 ? -18.084 7.891 13.271 1.00 85.69 162 ASP A O 1
ATOM 1320 N N . LYS A 1 163 ? -15.938 7.559 12.697 1.00 88.81 163 LYS A N 1
ATOM 1321 C CA . LYS A 1 163 ? -16.132 6.656 11.566 1.00 88.81 163 LYS A CA 1
ATOM 1322 C C . LYS A 1 163 ? -15.209 5.455 11.730 1.00 88.81 163 LYS A C 1
ATOM 1324 O O . LYS A 1 163 ? -14.183 5.556 12.413 1.00 88.81 163 LYS A O 1
ATOM 1329 N N . LEU A 1 164 ? -15.562 4.339 11.096 1.00 91.88 164 LEU A N 1
ATOM 1330 C CA . LEU A 1 164 ? -14.648 3.214 10.952 1.00 91.88 164 LEU A CA 1
ATOM 1331 C C . LEU A 1 164 ? -13.804 3.391 9.697 1.00 91.88 164 LEU A C 1
ATOM 1333 O O . LEU A 1 164 ? -14.330 3.583 8.600 1.00 91.88 164 LEU A O 1
ATOM 1337 N N . THR A 1 165 ? -12.497 3.263 9.867 1.00 93.19 165 THR A N 1
ATOM 1338 C CA . THR A 1 165 ? -11.536 3.424 8.785 1.00 93.19 165 THR A CA 1
ATOM 1339 C C . THR A 1 165 ? -10.646 2.196 8.706 1.00 93.19 165 THR A C 1
ATOM 1341 O O . THR A 1 165 ? -9.987 1.843 9.681 1.00 93.19 165 THR A O 1
ATOM 1344 N N . MET A 1 166 ? -10.603 1.561 7.539 1.00 93.50 166 MET A N 1
ATOM 1345 C CA . MET A 1 166 ? -9.643 0.511 7.226 1.00 93.50 166 MET A CA 1
ATOM 1346 C C . MET A 1 166 ? -8.421 1.134 6.557 1.00 93.50 166 MET A C 1
ATOM 1348 O O . MET A 1 166 ? -8.546 1.862 5.569 1.00 93.50 166 MET A O 1
ATOM 1352 N N . LEU A 1 167 ? -7.245 0.831 7.094 1.00 91.19 167 LEU A N 1
ATOM 1353 C CA . LEU A 1 167 ? -5.957 1.259 6.575 1.00 91.19 167 LEU A CA 1
ATOM 1354 C C . LEU A 1 167 ? -5.125 0.035 6.196 1.00 91.19 167 LEU A C 1
ATOM 1356 O O . LEU A 1 167 ? -4.906 -0.836 7.033 1.00 91.19 167 LEU A O 1
ATOM 1360 N N . ARG A 1 168 ? -4.645 -0.020 4.952 1.00 89.31 168 ARG A N 1
ATOM 1361 C CA . ARG A 1 168 ? -3.864 -1.148 4.420 1.00 89.31 168 ARG A CA 1
ATOM 1362 C C . ARG A 1 168 ? -2.509 -0.697 3.905 1.00 89.31 168 ARG A C 1
ATOM 1364 O O . ARG A 1 168 ? -2.396 0.388 3.330 1.00 89.31 168 ARG A O 1
ATOM 1371 N N . PHE A 1 169 ? -1.505 -1.548 4.093 1.00 77.94 169 PHE A N 1
ATOM 1372 C CA . PHE A 1 169 ? -0.160 -1.359 3.562 1.00 77.94 169 PHE A CA 1
ATOM 1373 C C . PHE A 1 169 ? 0.159 -2.429 2.515 1.00 77.94 169 PHE A C 1
ATOM 1375 O O . PHE A 1 169 ? 0.671 -3.488 2.856 1.00 77.94 169 PHE A O 1
ATOM 1382 N N . ASP A 1 170 ? -0.074 -2.119 1.239 1.00 69.69 170 ASP A N 1
ATOM 1383 C CA . ASP A 1 170 ? 0.333 -2.964 0.103 1.00 69.69 170 ASP A CA 1
ATOM 1384 C C . ASP A 1 170 ? 1.212 -2.151 -0.862 1.00 69.69 170 ASP A C 1
ATOM 1386 O O . ASP A 1 170 ? 0.784 -1.661 -1.908 1.00 69.69 170 ASP A O 1
ATOM 1390 N N . GLY A 1 171 ? 2.425 -1.809 -0.410 1.00 64.88 171 GLY A N 1
ATOM 1391 C CA . GLY A 1 171 ? 3.349 -0.901 -1.113 1.00 64.88 171 GLY A CA 1
ATOM 1392 C C . GLY A 1 171 ? 2.897 0.572 -1.196 1.00 64.88 171 GLY A C 1
ATOM 1393 O O . GLY A 1 171 ? 3.722 1.466 -1.405 1.00 64.88 171 GLY A O 1
ATOM 1394 N N . THR A 1 172 ? 1.610 0.847 -0.981 1.00 70.00 172 THR A N 1
ATOM 1395 C CA . THR A 1 172 ? 0.985 2.168 -0.826 1.00 70.00 172 THR A CA 1
ATOM 1396 C C . THR A 1 172 ? 0.007 2.155 0.351 1.00 70.00 172 THR A C 1
ATOM 1398 O O . THR A 1 172 ? -0.389 1.084 0.808 1.00 70.00 172 THR A O 1
ATOM 1401 N N . VAL A 1 173 ? -0.337 3.337 0.886 1.00 81.25 173 VAL A N 1
ATOM 1402 C CA . VAL A 1 173 ? -1.342 3.439 1.953 1.00 81.25 173 VAL A CA 1
ATOM 1403 C C . VAL A 1 173 ? -2.712 3.573 1.308 1.00 81.25 173 VAL A C 1
ATOM 1405 O O . VAL A 1 173 ? -3.045 4.608 0.715 1.00 81.25 173 VAL A O 1
ATOM 1408 N N . GLU A 1 174 ? -3.519 2.534 1.462 1.00 83.75 174 GLU A N 1
ATOM 1409 C CA . GLU A 1 174 ? -4.933 2.576 1.121 1.00 83.75 174 GLU A CA 1
ATOM 1410 C C . GLU A 1 174 ? -5.745 2.901 2.367 1.00 83.75 174 GLU A C 1
ATOM 1412 O O . GLU A 1 174 ? -5.528 2.326 3.433 1.00 83.75 174 GLU A O 1
ATOM 1417 N N . ILE A 1 175 ? -6.676 3.843 2.229 1.00 85.88 175 ILE A N 1
ATOM 1418 C CA . ILE A 1 175 ? -7.585 4.242 3.299 1.00 85.88 175 ILE A CA 1
ATOM 1419 C C . ILE A 1 175 ? -8.999 4.149 2.752 1.00 85.88 175 ILE A C 1
ATOM 1421 O O . ILE A 1 175 ? -9.302 4.728 1.709 1.00 85.88 175 ILE A O 1
ATOM 1425 N N . SER A 1 176 ? -9.853 3.416 3.456 1.00 88.44 176 SER A N 1
ATOM 1426 C CA . SER A 1 176 ? -11.261 3.270 3.105 1.00 88.44 176 SER A CA 1
ATOM 1427 C C . SER A 1 176 ? -12.136 3.428 4.340 1.00 88.44 176 SER A C 1
ATOM 1429 O O . SER A 1 176 ? -11.810 2.940 5.419 1.00 88.44 176 SER A O 1
ATOM 1431 N N . GLU A 1 177 ? -13.247 4.139 4.180 1.00 91.19 177 GLU A N 1
ATOM 1432 C CA . GLU A 1 177 ? -14.302 4.184 5.188 1.00 91.19 177 GLU A CA 1
ATOM 1433 C C . GLU A 1 177 ? -15.120 2.893 5.089 1.00 91.19 177 GLU A C 1
ATOM 1435 O O . GLU A 1 177 ? -15.513 2.479 3.996 1.00 91.19 177 GLU A O 1
ATOM 1440 N N . VAL A 1 178 ? -15.356 2.251 6.228 1.00 93.25 178 VAL A N 1
ATOM 1441 C CA . VAL A 1 178 ? -16.126 1.008 6.333 1.00 93.25 178 VAL A CA 1
ATOM 1442 C C . VAL A 1 178 ? -17.287 1.204 7.303 1.00 93.25 178 VAL A C 1
ATOM 1444 O O . VAL A 1 178 ? -17.332 2.173 8.059 1.00 93.25 178 VAL A O 1
ATOM 1447 N N . GLN A 1 179 ? -18.260 0.301 7.265 1.00 91.25 179 GLN A N 1
ATOM 1448 C CA . GLN A 1 179 ? -19.416 0.332 8.157 1.00 91.25 179 GLN A CA 1
ATOM 1449 C C . GLN A 1 179 ? -19.466 -0.946 8.980 1.00 91.25 179 GLN A C 1
ATOM 1451 O O . GLN A 1 179 ? -18.960 -1.980 8.554 1.00 91.25 179 GLN A O 1
ATOM 1456 N N . SER A 1 180 ? -20.055 -0.852 10.168 1.00 88.56 180 SER A N 1
ATOM 1457 C CA . SER A 1 180 ? -20.330 -2.019 10.997 1.00 88.56 180 SER A CA 1
ATOM 1458 C C . SER A 1 180 ? -21.644 -2.681 10.545 1.00 88.56 180 SER A C 1
ATOM 1460 O O . SER A 1 180 ? -22.591 -1.946 10.255 1.00 88.56 180 SER A O 1
ATOM 1462 N N . PRO A 1 181 ? -21.733 -4.023 10.489 1.00 90.62 181 PRO A N 1
ATOM 1463 C CA . PRO A 1 181 ? -20.671 -4.997 10.756 1.00 90.62 181 PRO A CA 1
ATOM 1464 C C . PRO A 1 181 ? -19.562 -4.964 9.696 1.00 90.62 181 PRO A C 1
ATOM 1466 O O . PRO A 1 181 ? -19.833 -4.866 8.501 1.00 90.62 181 PRO A O 1
ATOM 1469 N N . VAL A 1 182 ? -18.306 -5.050 10.143 1.00 92.25 182 VAL A N 1
ATOM 1470 C CA . VAL A 1 182 ? -17.133 -5.084 9.257 1.00 92.25 182 VAL A CA 1
ATOM 1471 C C . VAL A 1 182 ? -16.450 -6.435 9.348 1.00 92.25 182 VAL A C 1
ATOM 1473 O O . VAL A 1 182 ? -16.188 -6.931 10.439 1.00 92.25 182 VAL A O 1
ATOM 1476 N N . ARG A 1 183 ? -16.108 -7.014 8.199 1.00 92.69 183 ARG A N 1
ATOM 1477 C CA . ARG A 1 183 ? -15.301 -8.227 8.162 1.00 92.69 183 ARG A CA 1
ATOM 1478 C C . ARG A 1 183 ? -13.825 -7.887 8.329 1.00 92.69 183 ARG A C 1
ATOM 1480 O O . ARG A 1 183 ? -13.270 -7.170 7.496 1.00 92.69 183 ARG A O 1
ATOM 1487 N N . PHE A 1 184 ? -13.202 -8.395 9.385 1.00 93.62 184 PHE A N 1
ATOM 1488 C CA . PHE A 1 184 ? -11.800 -8.140 9.694 1.00 93.62 184 PHE A CA 1
ATOM 1489 C C . PHE A 1 184 ? -11.246 -9.224 10.623 1.00 93.62 184 PHE A C 1
ATOM 1491 O O . PHE A 1 184 ? -11.916 -9.630 11.567 1.00 93.62 184 PHE A O 1
ATOM 1498 N N . GLU A 1 185 ? -10.008 -9.652 10.374 1.00 92.94 185 GLU A N 1
ATOM 1499 C CA . GLU A 1 185 ? -9.306 -10.669 11.166 1.00 92.94 185 GLU A CA 1
ATOM 1500 C C . GLU A 1 185 ? -8.222 -10.000 12.017 1.00 92.94 185 GLU A C 1
ATOM 1502 O O . GLU A 1 185 ? -7.073 -9.914 11.573 1.00 92.94 185 GLU A O 1
ATOM 1507 N N . PRO A 1 186 ? -8.549 -9.457 13.201 1.00 92.88 186 PRO A N 1
ATOM 1508 C CA . PRO A 1 186 ? -7.543 -8.854 14.058 1.00 92.88 186 PRO A CA 1
ATOM 1509 C C . PRO A 1 186 ? -6.692 -9.924 14.744 1.00 92.88 186 PRO A C 1
ATOM 1511 O O . PRO A 1 186 ? -7.206 -10.849 15.364 1.00 92.88 186 PRO A O 1
ATOM 1514 N N . GLU A 1 187 ? -5.375 -9.743 14.713 1.00 92.56 187 GLU A N 1
ATOM 1515 C CA . GLU A 1 187 ? -4.446 -10.514 15.549 1.00 92.56 187 GLU A CA 1
ATOM 1516 C C . GLU A 1 187 ? -4.292 -9.869 16.931 1.00 92.56 187 GLU A C 1
ATOM 1518 O O . GLU A 1 187 ? -4.008 -10.541 17.922 1.00 92.56 187 GLU A O 1
ATOM 1523 N N . GLN A 1 188 ? -4.426 -8.542 16.989 1.00 93.06 188 GLN A N 1
ATOM 1524 C CA . GLN A 1 188 ? -4.250 -7.744 18.195 1.00 93.06 188 GLN A CA 1
ATOM 1525 C C . GLN A 1 188 ? -5.157 -6.510 18.162 1.00 93.06 188 GLN A C 1
ATOM 1527 O O . GLN A 1 188 ? -5.565 -6.029 17.101 1.00 93.06 188 GLN A O 1
ATOM 1532 N N . TRP A 1 189 ? -5.451 -5.965 19.342 1.00 94.19 189 TRP A N 1
ATOM 1533 C CA . TRP A 1 189 ? -6.231 -4.741 19.486 1.00 94.19 189 TRP A CA 1
ATOM 1534 C C . TRP A 1 189 ? -5.845 -3.945 20.729 1.00 94.19 189 TRP A C 1
ATOM 1536 O O . TRP A 1 189 ? -5.334 -4.468 21.721 1.00 94.19 189 TRP A O 1
ATOM 1546 N N . LYS A 1 190 ? -6.141 -2.647 20.684 1.00 94.81 190 LYS A N 1
ATOM 1547 C CA . LYS A 1 190 ? -6.089 -1.719 21.814 1.00 94.81 190 LYS A CA 1
ATOM 1548 C C . LYS A 1 190 ? -7.295 -0.791 21.736 1.00 94.81 190 LYS A C 1
ATOM 1550 O O . LYS A 1 190 ? -7.483 -0.103 20.738 1.00 94.81 190 LYS A O 1
ATOM 1555 N N . ALA A 1 191 ? -8.081 -0.747 22.808 1.00 94.12 191 ALA A N 1
ATOM 1556 C CA . ALA A 1 191 ? -9.280 0.078 22.911 1.00 94.12 191 ALA A CA 1
ATOM 1557 C C . ALA A 1 191 ? -9.208 0.983 24.149 1.00 94.12 191 ALA A C 1
ATOM 1559 O O . ALA A 1 191 ? -9.018 0.503 25.269 1.00 94.12 191 ALA A O 1
ATOM 1560 N N . GLN A 1 192 ? -9.337 2.297 23.952 1.00 91.44 192 GLN A N 1
ATOM 1561 C CA . GLN A 1 192 ? -9.311 3.278 25.041 1.00 91.44 192 GLN A CA 1
ATOM 1562 C C . GLN A 1 192 ? -10.712 3.588 25.564 1.00 91.44 192 GLN A C 1
ATOM 1564 O O . GLN A 1 192 ? -10.890 3.680 26.779 1.00 91.44 192 GLN A O 1
ATOM 1569 N N . GLU A 1 193 ? -11.700 3.687 24.676 1.00 92.62 193 GLU A N 1
ATOM 1570 C CA . GLU A 1 193 ? -13.081 4.068 25.020 1.00 92.62 193 GLU A CA 1
ATOM 1571 C C . GLU A 1 193 ? -14.075 2.903 24.947 1.00 92.62 193 GLU A C 1
ATOM 1573 O O . GLU A 1 193 ? -15.234 3.057 25.322 1.00 92.62 193 GLU A O 1
ATOM 1578 N N . PHE A 1 194 ? -13.615 1.719 24.535 1.00 94.75 194 PHE A N 1
ATOM 1579 C CA . PHE A 1 194 ? -14.455 0.533 24.393 1.00 94.75 194 PHE A CA 1
ATOM 1580 C C . PHE A 1 194 ? -14.009 -0.604 25.317 1.00 94.75 194 PHE A C 1
ATOM 1582 O O . PHE A 1 194 ? -12.818 -0.810 25.559 1.00 94.75 194 PHE A O 1
ATOM 1589 N N . GLU A 1 195 ? -14.985 -1.358 25.805 1.00 94.81 195 GLU A N 1
ATOM 1590 C CA . GLU A 1 195 ? -14.836 -2.733 26.257 1.00 94.81 195 GLU A CA 1
ATOM 1591 C C . GLU A 1 195 ? -14.874 -3.662 25.041 1.00 94.81 195 GLU A C 1
ATOM 1593 O O . GLU A 1 195 ? -15.741 -3.534 24.178 1.00 94.81 195 GLU A O 1
ATOM 1598 N N . VAL A 1 196 ? -13.942 -4.611 24.980 1.00 93.69 196 VAL A N 1
ATOM 1599 C CA . VAL A 1 196 ? -13.893 -5.616 23.910 1.00 93.69 196 VAL A CA 1
ATOM 1600 C C . VAL A 1 196 ? -14.512 -6.910 24.421 1.00 93.69 196 VAL A C 1
ATOM 1602 O O . VAL A 1 196 ? -14.153 -7.388 25.507 1.00 93.69 196 VAL A O 1
ATOM 1605 N N . VAL A 1 197 ? -15.459 -7.453 23.658 1.00 93.50 197 VAL A N 1
ATOM 1606 C CA . VAL A 1 197 ? -16.091 -8.748 23.917 1.00 93.50 197 VAL A CA 1
ATOM 1607 C C . VAL A 1 197 ? -15.922 -9.633 22.692 1.00 93.50 197 VAL A C 1
ATOM 1609 O O . VAL A 1 197 ? -16.329 -9.257 21.599 1.00 93.50 197 VAL A O 1
ATOM 1612 N N . GLU A 1 198 ? -15.351 -10.812 22.897 1.00 92.31 198 GLU A N 1
ATOM 1613 C CA . GLU A 1 198 ? -15.296 -11.877 21.901 1.00 92.31 198 GLU A CA 1
ATOM 1614 C C . GLU A 1 198 ? -16.415 -12.882 22.166 1.00 92.31 198 GLU A C 1
ATOM 1616 O O . GLU A 1 198 ? -16.622 -13.335 23.300 1.00 92.31 198 GLU A O 1
ATOM 1621 N N . ILE A 1 199 ? -17.134 -13.230 21.108 1.00 90.56 199 ILE A N 1
ATOM 1622 C CA . ILE A 1 199 ? -18.157 -14.271 21.110 1.00 90.56 199 ILE A CA 1
ATOM 1623 C C . ILE A 1 199 ? -17.924 -15.199 19.918 1.00 90.56 199 ILE A C 1
ATOM 1625 O O . ILE A 1 199 ? -17.397 -14.787 18.886 1.00 90.56 199 ILE A O 1
ATOM 1629 N N . SER A 1 200 ? -18.288 -16.466 20.065 1.00 87.06 200 SER A N 1
ATOM 1630 C CA . SER A 1 200 ? -18.191 -17.464 18.989 1.00 87.06 200 SER A CA 1
ATOM 1631 C C . SER A 1 200 ? -19.393 -17.435 18.043 1.00 87.06 200 SER A C 1
ATOM 1633 O O . SER A 1 200 ? -19.338 -17.972 16.942 1.00 87.06 200 SER A O 1
ATOM 1635 N N . GLU A 1 201 ? -20.490 -16.844 18.499 1.00 86.00 201 GLU A N 1
ATOM 1636 C CA . GLU A 1 201 ? -21.781 -16.828 17.838 1.00 86.00 201 GLU A CA 1
ATOM 1637 C C . GLU A 1 201 ? -21.919 -15.625 16.894 1.00 86.00 201 GLU A C 1
ATOM 1639 O O . GLU A 1 201 ? -21.547 -14.504 17.237 1.00 86.00 201 GLU A O 1
ATOM 1644 N N . ASP A 1 202 ? -22.526 -15.852 15.728 1.00 80.81 202 ASP A N 1
ATOM 1645 C CA . ASP A 1 202 ? -22.808 -14.811 14.734 1.00 80.81 202 ASP A CA 1
ATOM 1646 C C . ASP A 1 202 ? -23.957 -13.900 15.218 1.00 80.81 202 ASP A C 1
ATOM 1648 O O . ASP A 1 202 ? -25.127 -14.306 15.265 1.00 80.81 202 ASP A O 1
ATOM 1652 N N . ILE A 1 203 ? -23.623 -12.661 15.600 1.00 78.50 203 ILE A N 1
ATOM 1653 C CA . ILE A 1 203 ? -24.584 -11.622 15.994 1.00 78.50 203 ILE A CA 1
ATOM 1654 C C . ILE A 1 203 ? -24.566 -10.483 14.981 1.00 78.50 203 ILE A C 1
ATOM 1656 O O . ILE A 1 203 ? -23.587 -9.750 14.873 1.00 78.50 203 ILE A O 1
ATOM 1660 N N . LYS A 1 204 ? -25.710 -10.273 14.322 1.00 68.62 204 LYS A N 1
ATOM 1661 C CA . LYS A 1 204 ? -25.878 -9.252 13.270 1.00 68.62 204 LYS A CA 1
ATOM 1662 C C . LYS A 1 204 ? -26.576 -7.982 13.731 1.00 68.62 204 LYS A C 1
ATOM 1664 O O . LYS A 1 204 ? -26.432 -6.939 13.106 1.00 68.62 204 LYS A O 1
ATOM 1669 N N . GLU A 1 205 ? -27.341 -8.073 14.812 1.00 79.25 205 GLU A N 1
ATOM 1670 C CA . GLU A 1 205 ? -28.122 -6.963 15.349 1.00 79.25 205 GLU A CA 1
ATOM 1671 C C . GLU A 1 205 ? -27.523 -6.537 16.685 1.00 79.25 205 GLU A C 1
ATOM 1673 O O . GLU A 1 205 ? -27.569 -7.280 17.668 1.00 79.25 205 GLU A O 1
ATOM 1678 N N . VAL A 1 206 ? -26.942 -5.340 16.703 1.00 83.25 206 VAL A N 1
ATOM 1679 C CA . VAL A 1 206 ? -26.426 -4.699 17.914 1.00 83.25 206 VAL A CA 1
ATOM 1680 C C . VAL A 1 206 ? -26.978 -3.278 18.034 1.00 83.25 206 VAL A C 1
ATOM 1682 O O . VAL A 1 206 ? -27.363 -2.691 17.018 1.00 83.25 206 VAL A O 1
ATOM 1685 N N . PRO A 1 207 ? -27.014 -2.702 19.248 1.00 84.00 207 PRO A N 1
ATOM 1686 C CA . PRO A 1 207 ? -27.428 -1.322 19.444 1.00 84.00 207 PRO A CA 1
ATOM 1687 C C . PRO A 1 207 ? -2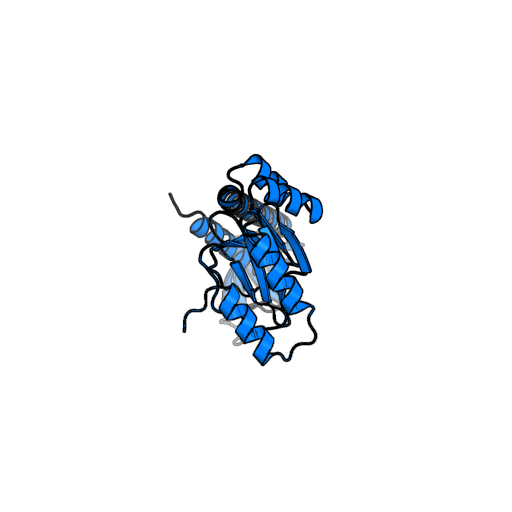6.566 -0.336 18.657 1.00 84.00 207 PRO A C 1
ATOM 1689 O O . PRO A 1 207 ? -25.377 -0.562 18.425 1.00 84.00 207 PRO A O 1
ATOM 1692 N N . GLU A 1 208 ? -27.153 0.811 18.324 1.00 82.00 208 GLU A N 1
ATOM 1693 C CA . GLU A 1 208 ? -26.401 1.934 17.770 1.00 82.00 208 GLU A CA 1
ATOM 1694 C C . GLU A 1 208 ? -25.249 2.334 18.711 1.00 82.00 208 GLU A C 1
ATOM 1696 O O . GLU A 1 208 ? -25.389 2.342 19.936 1.00 82.00 208 GLU A O 1
ATOM 1701 N N . GLY A 1 209 ? -24.085 2.629 18.130 1.00 83.25 209 GLY A N 1
ATOM 1702 C CA . GLY A 1 209 ? -22.856 2.934 18.868 1.00 83.25 209 GLY A CA 1
ATOM 1703 C C . GLY A 1 209 ? -22.013 1.710 19.245 1.00 83.25 209 GLY A C 1
ATOM 1704 O O . GLY A 1 209 ? -20.860 1.877 19.643 1.00 83.25 209 GLY A O 1
ATOM 1705 N N . PHE A 1 210 ? -22.535 0.490 19.084 1.00 91.00 210 PHE A N 1
ATOM 1706 C CA . PHE A 1 210 ? -21.747 -0.734 19.210 1.00 91.00 210 PHE A CA 1
ATOM 1707 C C . PHE A 1 210 ? -21.138 -1.060 17.850 1.00 91.00 210 PHE A C 1
ATOM 1709 O O . PHE A 1 210 ? -21.740 -0.812 16.806 1.00 91.00 210 PHE A O 1
ATOM 1716 N N . ILE A 1 211 ? -19.934 -1.621 17.861 1.00 92.38 211 ILE A N 1
ATOM 1717 C CA . ILE A 1 211 ? -19.224 -1.962 16.630 1.00 92.38 211 ILE A CA 1
ATOM 1718 C C . ILE A 1 211 ? -19.007 -3.464 16.594 1.00 92.38 211 ILE A C 1
ATOM 1720 O O . ILE A 1 211 ? -18.300 -4.014 17.434 1.00 92.38 211 ILE A O 1
ATOM 1724 N N . VAL A 1 212 ? -19.596 -4.098 15.589 1.00 92.81 212 VAL A N 1
ATOM 1725 C CA . VAL A 1 212 ? -19.415 -5.510 15.255 1.00 92.81 212 VAL A CA 1
ATOM 1726 C C . VAL A 1 212 ? -18.294 -5.668 14.243 1.00 92.81 212 VAL A C 1
ATOM 1728 O O . VAL A 1 212 ? -18.276 -4.993 13.205 1.00 92.81 212 VAL A O 1
ATOM 1731 N N . ILE A 1 213 ? -17.387 -6.582 14.559 1.00 93.31 213 ILE A N 1
ATOM 1732 C CA . ILE A 1 213 ? -16.265 -7.001 13.737 1.00 93.31 213 ILE A CA 1
ATOM 1733 C C . ILE A 1 213 ? -16.375 -8.514 13.563 1.00 93.31 213 ILE A C 1
ATOM 1735 O O . ILE A 1 213 ? -16.269 -9.271 14.527 1.00 93.31 213 ILE A O 1
ATOM 1739 N N . GLU A 1 214 ? -16.633 -8.947 12.338 1.00 91.88 214 GLU A N 1
ATOM 1740 C CA . GLU A 1 214 ? -16.816 -10.350 11.987 1.00 91.88 214 GLU A CA 1
ATOM 1741 C C . GLU A 1 214 ? -15.482 -10.958 11.555 1.00 91.88 214 GLU A C 1
ATOM 1743 O O . GLU A 1 214 ? -14.883 -10.521 10.565 1.00 91.88 214 GLU A O 1
ATOM 1748 N N . SER A 1 215 ? -15.053 -11.989 12.277 1.00 87.56 215 SER A N 1
ATOM 1749 C CA . SER A 1 215 ? -13.958 -12.869 11.887 1.00 87.56 215 SER A CA 1
ATOM 1750 C C . SER A 1 215 ? -14.506 -14.225 11.418 1.00 87.56 215 SER A C 1
ATOM 1752 O O . SER A 1 215 ? -15.678 -14.549 11.617 1.00 87.56 215 SER A O 1
ATOM 1754 N N . TRP A 1 216 ? -13.679 -15.058 10.788 1.00 84.31 216 TRP A N 1
ATOM 1755 C CA . TRP A 1 216 ? -14.058 -16.415 10.377 1.00 84.31 216 TRP A CA 1
ATOM 1756 C C . TRP A 1 216 ? -14.402 -17.323 11.556 1.00 84.31 216 TRP A C 1
ATOM 1758 O O . TRP A 1 216 ? -15.080 -18.332 11.364 1.00 84.31 216 TRP A O 1
ATOM 1768 N N . THR A 1 217 ? -13.888 -17.013 12.745 1.00 84.31 217 THR A N 1
ATOM 1769 C CA . THR A 1 217 ? -13.980 -17.898 13.913 1.00 84.31 217 THR A CA 1
ATOM 1770 C C . THR A 1 217 ? -14.675 -17.259 15.107 1.00 84.31 217 THR A C 1
ATOM 1772 O O . THR A 1 217 ? -15.117 -17.973 16.004 1.00 84.31 217 THR A O 1
ATOM 1775 N N . THR A 1 218 ? -14.776 -15.934 15.128 1.00 88.69 218 THR A N 1
ATOM 1776 C CA . THR A 1 218 ? -15.270 -15.151 16.257 1.00 88.69 218 THR A CA 1
ATOM 1777 C C . THR A 1 218 ? -15.911 -13.855 15.776 1.00 88.69 218 THR A C 1
ATOM 1779 O O . THR A 1 218 ? -15.506 -13.258 14.782 1.00 88.69 218 THR A O 1
ATOM 1782 N N . THR A 1 219 ? -16.885 -13.365 16.527 1.00 91.12 219 THR A N 1
ATOM 1783 C CA . THR A 1 219 ? -17.375 -11.998 16.402 1.00 91.12 219 THR A CA 1
ATOM 1784 C C . THR A 1 219 ? -16.802 -11.183 17.555 1.00 91.12 219 THR A C 1
ATOM 1786 O O . THR A 1 219 ? -16.922 -11.548 18.726 1.00 91.12 219 THR A O 1
ATOM 1789 N N . ILE A 1 220 ? -16.159 -10.067 17.227 1.00 92.62 220 ILE A N 1
ATOM 1790 C CA . ILE A 1 220 ? -15.679 -9.090 18.199 1.00 92.62 220 ILE A CA 1
ATOM 1791 C C . ILE A 1 220 ? -16.679 -7.944 18.247 1.00 92.62 220 ILE A C 1
ATOM 1793 O O . ILE A 1 220 ? -17.020 -7.354 17.224 1.00 92.62 220 ILE A O 1
ATOM 1797 N N . ILE A 1 221 ? -17.126 -7.604 19.450 1.00 93.25 221 ILE A N 1
ATOM 1798 C CA . ILE A 1 221 ? -18.011 -6.471 19.696 1.00 93.25 221 ILE A CA 1
ATOM 1799 C C . ILE A 1 221 ? -17.251 -5.448 20.537 1.00 93.25 221 ILE A C 1
ATOM 1801 O O . ILE A 1 221 ? -16.829 -5.739 21.661 1.00 93.25 221 ILE A O 1
ATOM 1805 N N . LEU A 1 222 ? -17.085 -4.241 19.998 1.00 94.69 222 LEU A N 1
ATOM 1806 C CA . LEU A 1 222 ? -16.618 -3.086 20.758 1.00 94.69 222 LEU A CA 1
ATOM 1807 C C . LEU A 1 222 ? -17.829 -2.382 21.362 1.00 94.69 222 LEU A C 1
ATOM 1809 O O . LEU A 1 222 ? -18.727 -1.930 20.649 1.00 94.69 222 LEU A O 1
ATOM 1813 N N . ILE A 1 223 ? -17.834 -2.289 22.686 1.00 93.75 223 ILE A N 1
ATOM 1814 C CA . ILE A 1 223 ? -18.941 -1.761 23.479 1.00 93.75 223 ILE A CA 1
ATOM 1815 C C . ILE A 1 223 ? -18.457 -0.504 24.193 1.00 93.75 223 ILE A C 1
ATOM 1817 O O . ILE A 1 223 ? -17.454 -0.593 24.899 1.00 93.75 223 ILE A O 1
ATOM 1821 N N . PRO A 1 224 ? -19.116 0.657 24.048 1.00 93.25 224 PRO A N 1
ATOM 1822 C CA . PRO A 1 224 ? -18.701 1.870 24.745 1.00 93.25 224 PRO A CA 1
ATOM 1823 C C . PRO A 1 224 ? -18.559 1.635 26.253 1.00 93.25 224 PRO A C 1
ATOM 1825 O O . PRO A 1 224 ? -19.383 0.945 26.862 1.00 93.25 224 PRO A O 1
ATOM 1828 N N . LYS A 1 225 ? -17.515 2.187 26.879 1.00 93.31 225 LYS A N 1
ATOM 1829 C CA . LYS A 1 225 ? -17.228 1.956 28.306 1.00 93.31 225 LYS A CA 1
ATOM 1830 C C . LYS A 1 225 ? -18.345 2.420 29.237 1.00 93.31 225 LYS A C 1
ATOM 1832 O O . LYS A 1 225 ? -18.494 1.845 30.314 1.00 93.31 225 LYS A O 1
ATOM 1837 N N . GLU A 1 226 ? -19.166 3.393 28.845 1.00 90.81 226 GLU A N 1
ATOM 1838 C CA . GLU A 1 226 ? -20.377 3.746 29.595 1.00 90.81 226 GLU A CA 1
ATOM 1839 C C . GLU A 1 226 ? -21.381 2.583 29.707 1.00 90.81 226 GLU A C 1
ATOM 1841 O O . GLU A 1 226 ? -22.147 2.519 30.664 1.00 90.81 226 GLU A O 1
ATOM 1846 N N . SER A 1 227 ? -21.328 1.619 28.784 1.00 91.81 227 SER A N 1
ATOM 1847 C CA . SER A 1 227 ? -22.162 0.413 28.743 1.00 91.81 227 SER A CA 1
ATOM 1848 C C . SER A 1 227 ? -21.466 -0.815 29.350 1.00 91.81 227 SER A C 1
ATOM 1850 O O . SER A 1 227 ? -21.774 -1.955 28.995 1.00 91.81 227 SER A O 1
ATOM 1852 N N . LYS A 1 228 ? -20.531 -0.615 30.292 1.00 89.81 228 LYS A N 1
ATOM 1853 C CA . LYS A 1 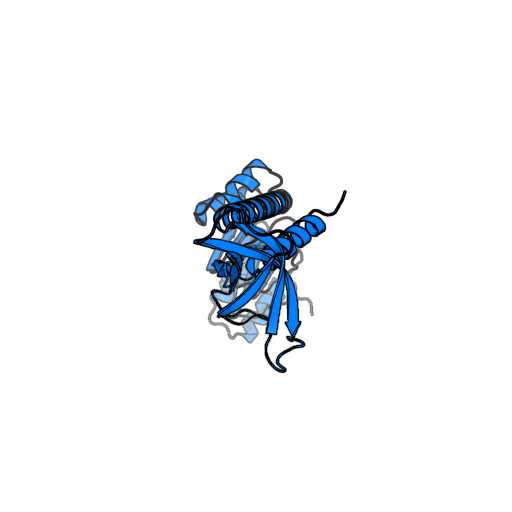228 ? -19.725 -1.690 30.903 1.00 89.81 228 LYS A CA 1
ATOM 1854 C C . LYS A 1 228 ? -20.552 -2.860 31.449 1.00 89.81 228 LYS A C 1
ATOM 1856 O O . LYS A 1 228 ? -20.145 -4.011 31.314 1.00 89.81 228 LYS A O 1
ATOM 1861 N N . GLU A 1 229 ? -21.717 -2.592 32.038 1.00 91.31 229 GLU A N 1
ATOM 1862 C CA . GLU A 1 229 ? -22.591 -3.646 32.569 1.00 91.31 229 GLU A CA 1
ATOM 1863 C C . GLU A 1 229 ? -23.053 -4.622 31.472 1.00 91.31 229 GLU A C 1
ATOM 1865 O O . GLU A 1 229 ? -23.103 -5.833 31.698 1.00 91.31 229 GLU A O 1
ATOM 1870 N N . ILE A 1 230 ? -23.338 -4.115 30.268 1.00 91.69 230 ILE A N 1
ATOM 1871 C CA . ILE A 1 230 ? -23.696 -4.942 29.110 1.00 91.69 230 ILE A CA 1
ATOM 1872 C C . ILE A 1 230 ? -22.500 -5.814 28.723 1.00 91.69 230 ILE A C 1
ATOM 1874 O O . ILE A 1 230 ? -22.651 -7.029 28.598 1.00 91.69 230 ILE A O 1
ATOM 1878 N N . ALA A 1 231 ? -21.300 -5.232 28.628 1.00 92.12 231 ALA A N 1
ATOM 1879 C CA . ALA A 1 231 ? -20.082 -5.974 28.305 1.00 92.12 231 ALA A CA 1
ATOM 1880 C C . ALA A 1 231 ? -19.796 -7.109 29.308 1.00 92.12 231 ALA A C 1
ATOM 1882 O O . ALA A 1 231 ? -19.490 -8.232 28.907 1.00 92.12 231 ALA A O 1
ATOM 1883 N N . GLU A 1 232 ? -19.950 -6.857 30.611 1.00 93.50 232 GLU A N 1
ATOM 1884 C CA . GLU A 1 232 ? -19.774 -7.874 31.657 1.00 93.50 232 GLU A CA 1
ATOM 1885 C C . GLU A 1 232 ? -20.800 -9.012 31.546 1.00 93.50 232 GLU A C 1
ATOM 1887 O O . GLU A 1 232 ? -20.464 -10.180 31.762 1.00 93.50 232 GLU A O 1
ATOM 1892 N N . ARG A 1 233 ? -22.054 -8.699 31.201 1.00 93.69 233 ARG A N 1
ATOM 1893 C CA . ARG A 1 233 ? -23.106 -9.708 31.003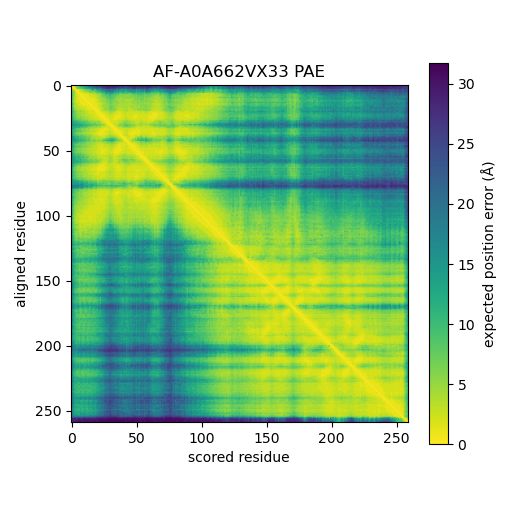 1.00 93.69 233 ARG A CA 1
ATOM 1894 C C . ARG A 1 233 ? -22.864 -10.550 29.749 1.00 93.69 233 ARG A C 1
ATOM 1896 O O . ARG A 1 233 ? -23.011 -11.768 29.820 1.00 93.69 233 ARG A O 1
ATOM 1903 N N . LEU A 1 234 ? -22.446 -9.937 28.640 1.00 92.69 234 LEU A N 1
ATOM 1904 C CA . LEU A 1 234 ? -22.116 -10.660 27.406 1.00 92.69 234 LEU A CA 1
ATOM 1905 C C . LEU A 1 234 ? -20.927 -11.605 27.604 1.00 92.69 234 LEU A C 1
ATOM 1907 O O . LEU A 1 234 ? -21.011 -12.765 27.204 1.00 92.69 234 LEU A O 1
ATOM 1911 N N . LYS A 1 235 ? -19.871 -11.157 28.303 1.00 93.12 235 LYS A N 1
ATOM 1912 C CA . LYS A 1 235 ? -18.728 -12.012 28.674 1.00 93.12 235 LYS A CA 1
ATOM 1913 C C . LYS A 1 235 ? -19.179 -13.236 29.476 1.00 93.12 235 LYS A C 1
ATOM 1915 O O . LYS A 1 235 ? -18.851 -14.359 29.116 1.00 93.12 235 LYS A O 1
ATOM 1920 N N . LYS A 1 236 ? -20.039 -13.047 30.487 1.00 93.69 236 LYS A N 1
ATOM 1921 C CA . LYS A 1 236 ? -20.598 -14.163 31.278 1.00 93.69 236 LYS A CA 1
ATOM 1922 C C . LYS A 1 236 ? -21.372 -15.179 30.434 1.00 93.69 236 LYS A C 1
ATOM 1924 O O . LYS A 1 236 ? -21.327 -16.366 30.743 1.00 93.69 236 LYS A O 1
ATOM 1929 N N . ILE A 1 237 ? -22.104 -14.732 29.412 1.00 93.19 237 ILE A N 1
ATOM 1930 C CA . ILE A 1 237 ? -22.818 -15.640 28.500 1.00 93.19 237 ILE A CA 1
ATOM 1931 C C . ILE A 1 237 ? -21.825 -16.376 27.599 1.00 93.19 237 ILE A C 1
ATOM 1933 O O . ILE A 1 237 ? -21.953 -17.594 27.456 1.00 93.19 237 ILE A O 1
ATOM 1937 N N . SER A 1 238 ? -20.822 -15.670 27.067 1.00 90.38 238 SER A N 1
ATOM 1938 C CA . SER A 1 238 ? -19.751 -16.245 26.235 1.00 90.38 238 SER A CA 1
ATOM 1939 C C . SER A 1 238 ? -19.046 -17.391 26.959 1.00 90.38 238 SER A C 1
ATOM 1941 O O . SER A 1 238 ? -19.032 -18.522 26.468 1.00 90.38 238 SER A O 1
ATOM 1943 N N . ASP A 1 239 ? -18.638 -17.152 28.207 1.00 90.44 239 ASP A N 1
ATOM 1944 C CA . ASP A 1 239 ? -17.933 -18.121 29.055 1.00 90.44 239 ASP A CA 1
ATOM 1945 C C . ASP A 1 239 ? -18.832 -19.251 29.597 1.00 90.44 239 ASP A C 1
ATOM 1947 O O . ASP A 1 239 ? -18.356 -20.218 30.203 1.00 90.44 239 ASP A O 1
ATOM 1951 N N . SER A 1 240 ? -20.153 -19.145 29.429 1.00 92.31 240 SER A N 1
ATOM 1952 C CA . SER A 1 240 ? -21.089 -20.134 29.958 1.00 92.31 240 SER A CA 1
ATOM 1953 C C . SER A 1 240 ? -21.079 -21.435 29.146 1.00 92.31 240 SER A C 1
ATOM 1955 O O . SER A 1 240 ? -20.814 -21.463 27.944 1.00 92.31 240 SER A O 1
ATOM 1957 N N . ARG A 1 241 ? -21.459 -22.540 29.798 1.00 92.06 241 ARG A N 1
ATOM 1958 C CA . ARG A 1 241 ? -21.674 -23.848 29.148 1.00 92.06 241 ARG A CA 1
ATOM 1959 C C . ARG A 1 241 ? -23.085 -24.009 28.570 1.00 92.06 241 ARG A C 1
ATOM 1961 O O . ARG A 1 241 ? -23.562 -25.133 28.427 1.00 92.06 241 ARG A O 1
ATOM 1968 N N . LEU A 1 242 ? -23.784 -22.903 28.324 1.00 92.12 242 LEU A N 1
ATOM 1969 C CA . LEU A 1 242 ? -25.121 -22.941 27.742 1.00 92.12 242 LEU A CA 1
ATOM 1970 C C . LEU A 1 242 ? -25.056 -23.417 26.281 1.00 92.12 242 LEU A C 1
ATOM 1972 O O . LEU A 1 242 ? -24.057 -23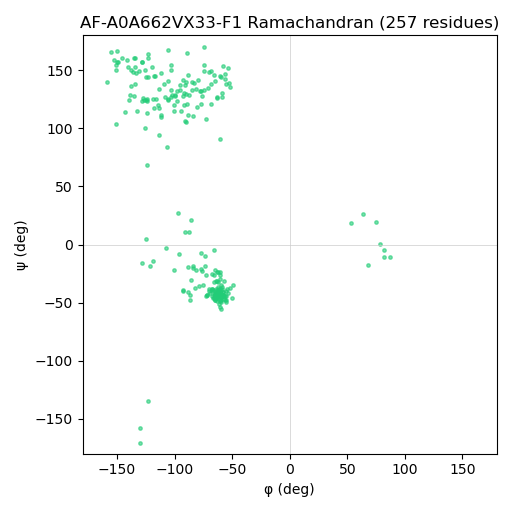.151 25.608 1.00 92.12 242 LEU A O 1
ATOM 1976 N N . PRO A 1 243 ? -26.106 -24.092 25.780 1.00 92.88 243 PRO A N 1
ATOM 1977 C CA . PRO A 1 243 ? -26.235 -24.379 24.357 1.00 92.88 243 PRO A CA 1
ATOM 1978 C C . PRO A 1 243 ? -26.191 -23.095 23.522 1.00 92.88 243 PRO A C 1
ATOM 1980 O O . PRO A 1 243 ? -26.715 -22.063 23.946 1.00 92.88 243 PRO A O 1
ATOM 1983 N N . GLU A 1 244 ? -25.624 -23.184 22.321 1.00 89.56 244 GLU A N 1
ATOM 1984 C CA . GLU A 1 244 ? -25.467 -22.068 21.376 1.00 89.56 244 GLU A CA 1
ATOM 1985 C C . GLU A 1 244 ? -26.778 -21.301 21.143 1.00 89.56 244 GLU A C 1
ATOM 1987 O O . GLU A 1 244 ? -26.829 -20.080 21.265 1.00 89.56 244 GLU A O 1
ATOM 1992 N N . GLU A 1 245 ? -27.881 -22.021 20.922 1.00 89.94 245 GLU A N 1
ATOM 1993 C CA . GLU A 1 245 ? -29.199 -21.419 20.698 1.00 89.94 245 GLU A CA 1
ATOM 1994 C C . GLU A 1 245 ? -29.666 -20.574 21.897 1.00 89.94 245 GLU A C 1
ATOM 1996 O O . GLU A 1 245 ? -30.226 -19.489 21.736 1.00 89.94 245 GLU A O 1
ATOM 2001 N N . THR A 1 246 ? -29.381 -21.031 23.120 1.00 92.12 246 THR A N 1
ATOM 2002 C CA . THR A 1 246 ? -29.689 -20.283 24.345 1.00 92.12 246 THR A CA 1
ATOM 2003 C C . THR A 1 246 ? -28.790 -19.056 24.484 1.00 92.12 246 THR A C 1
ATOM 2005 O O . THR A 1 246 ? -29.276 -17.993 24.871 1.00 92.12 246 THR A O 1
ATOM 2008 N N . LYS A 1 247 ? -27.499 -19.163 24.145 1.00 91.88 247 LYS A N 1
ATOM 2009 C CA . LYS A 1 247 ? -26.585 -18.011 24.143 1.00 91.88 247 LYS A CA 1
ATOM 2010 C C . LYS A 1 247 ? -27.054 -16.939 23.163 1.00 91.88 247 LYS A C 1
ATOM 2012 O O . LYS A 1 247 ? -27.199 -15.791 23.568 1.00 91.88 247 LYS A O 1
ATOM 2017 N N . LEU A 1 248 ? -27.406 -17.324 21.935 1.00 89.06 248 LEU A N 1
ATOM 2018 C CA . LEU A 1 248 ? -27.958 -16.423 20.917 1.00 89.06 248 LEU A CA 1
ATOM 2019 C C . LEU A 1 248 ? -29.209 -15.682 21.404 1.00 89.06 248 LEU A C 1
ATOM 2021 O O . LEU A 1 248 ? -29.319 -14.470 21.216 1.00 89.06 248 LEU A O 1
ATOM 2025 N N . GLN A 1 249 ? -30.141 -16.375 22.064 1.00 88.88 249 GLN A N 1
ATOM 2026 C CA . GLN A 1 249 ? -31.335 -15.740 22.635 1.00 88.88 249 GLN A CA 1
ATOM 2027 C C . GLN A 1 249 ? -30.986 -14.728 23.735 1.00 88.88 249 GLN A C 1
ATOM 2029 O O . GLN A 1 249 ? -31.535 -13.626 23.756 1.00 88.88 249 GLN A O 1
ATOM 2034 N N . LEU A 1 250 ? -30.058 -15.075 24.631 1.00 90.88 250 LEU A N 1
ATOM 2035 C CA . LEU A 1 250 ? -29.612 -14.179 25.701 1.00 90.88 250 LEU A CA 1
ATOM 2036 C C . LEU A 1 250 ? -28.866 -12.960 25.156 1.00 90.88 250 LEU A C 1
ATOM 2038 O O . LEU A 1 250 ? -29.065 -11.851 25.653 1.00 90.88 250 LEU A O 1
ATOM 2042 N N . TYR A 1 251 ? -28.045 -13.145 24.124 1.00 90.62 251 TYR A N 1
ATOM 2043 C CA . TYR A 1 251 ? -27.370 -12.045 23.458 1.00 90.62 251 TYR A CA 1
ATOM 2044 C C . TYR A 1 251 ? -28.357 -11.086 22.805 1.00 90.62 251 TYR A C 1
ATOM 2046 O O . TYR A 1 251 ? -28.283 -9.890 23.072 1.00 90.62 251 TYR A O 1
ATOM 2054 N N . LYS A 1 252 ? -29.328 -11.598 22.037 1.00 86.62 252 LYS A N 1
ATOM 2055 C CA . LYS A 1 252 ? -30.394 -10.773 21.447 1.00 86.62 252 LYS A CA 1
ATOM 2056 C C . LYS A 1 252 ? -31.157 -9.994 22.516 1.00 86.62 252 LYS A C 1
ATOM 2058 O O . LYS A 1 252 ? -31.354 -8.794 22.367 1.00 86.62 252 LYS A O 1
ATOM 2063 N N . ALA A 1 253 ? -31.512 -10.646 23.624 1.00 87.25 253 ALA A N 1
ATOM 2064 C CA . ALA A 1 253 ? -32.214 -9.995 24.727 1.00 87.25 253 ALA A CA 1
ATOM 2065 C C . ALA A 1 253 ? -31.396 -8.864 25.381 1.00 87.25 253 ALA A C 1
ATOM 2067 O O . ALA A 1 253 ? -31.965 -7.849 25.778 1.00 87.25 253 ALA A O 1
ATOM 2068 N N . LEU A 1 254 ? -30.072 -9.016 25.497 1.00 88.44 254 LEU A N 1
ATOM 2069 C CA . LEU A 1 254 ? -29.190 -7.989 26.065 1.00 88.44 254 LEU A CA 1
ATOM 2070 C C . LEU A 1 254 ? -28.862 -6.857 25.093 1.00 88.44 254 LEU A C 1
ATOM 2072 O O . LEU A 1 254 ? -28.717 -5.716 25.520 1.00 88.44 254 LEU A O 1
ATOM 2076 N N . LEU A 1 255 ? -28.728 -7.178 23.811 1.00 86.00 255 LEU A N 1
ATOM 2077 C CA . LEU A 1 255 ? -28.360 -6.249 22.744 1.00 86.00 255 LEU A CA 1
ATOM 2078 C C . LEU A 1 255 ? -29.583 -5.546 22.135 1.00 86.00 255 LEU A C 1
ATOM 2080 O O . LEU A 1 255 ? -29.464 -4.863 21.127 1.00 86.00 255 LEU A O 1
ATOM 2084 N N . GLY A 1 256 ? -30.759 -5.676 22.756 1.00 70.50 256 GLY A N 1
ATOM 2085 C CA . GLY A 1 256 ? -31.958 -4.950 22.342 1.00 70.50 256 GLY A CA 1
ATOM 2086 C C . GLY A 1 256 ? -32.617 -5.483 21.068 1.00 70.50 256 GLY A C 1
ATOM 2087 O O . GLY A 1 256 ? -33.425 -4.768 20.477 1.00 70.50 256 GLY A O 1
ATOM 2088 N N . GLY A 1 257 ? -32.319 -6.728 20.674 1.00 54.66 257 GLY A N 1
ATOM 2089 C CA . GLY A 1 257 ? -33.043 -7.460 19.637 1.00 54.66 257 GLY A CA 1
ATOM 2090 C C . GLY A 1 257 ? -34.499 -7.630 20.058 1.00 54.66 257 GLY A C 1
ATOM 2091 O O . GLY A 1 257 ? -34.856 -8.567 20.774 1.00 54.66 257 GLY A O 1
ATOM 2092 N N . SER A 1 258 ? -35.321 -6.662 19.670 1.00 33.97 258 SER A N 1
ATOM 2093 C CA . SER A 1 258 ? -36.768 -6.711 19.831 1.00 33.97 258 SER A CA 1
ATOM 2094 C C . SER A 1 258 ? -37.306 -7.743 18.844 1.00 33.97 258 SER A C 1
ATOM 2096 O O . SER A 1 258 ? -36.871 -7.772 17.695 1.00 33.97 258 SER A O 1
ATOM 2098 N N . GLN A 1 259 ? -38.208 -8.606 19.313 1.00 35.34 259 GLN A N 1
ATOM 2099 C CA . GLN A 1 259 ? -39.014 -9.478 18.453 1.00 35.34 259 GLN A CA 1
ATOM 2100 C C . GLN A 1 259 ? -39.774 -8.688 17.386 1.00 35.34 259 GLN A C 1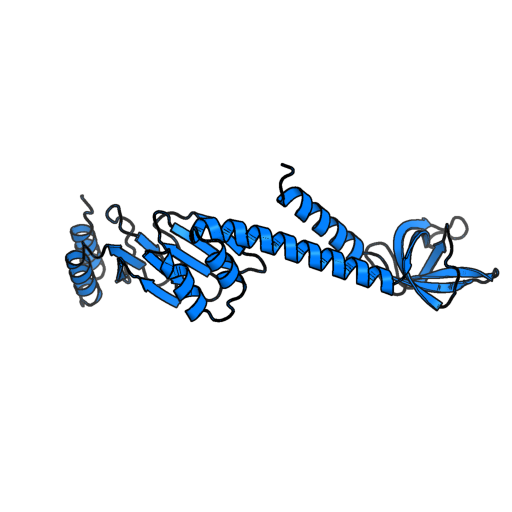
ATOM 2102 O O . GLN A 1 259 ? -40.193 -7.548 17.696 1.00 35.34 259 GLN A O 1
#

Nearest PDB structures (foldseek):
  6tfi-assembly2_B  TM=5.841E-01  e=2.383E+00  Homo sapiens
  3aev-assembly1_B  TM=4.942E-01  e=7.660E+00  Pyrococcus horikoshii
  6rxt-assembly1_CQ  TM=3.375E-01  e=6.065E+00  Thermochaetoides thermophila
  5oql-assembly1_h  TM=3.991E-01  e=8.609E+00  Thermochaetoides thermophila DSM 1495
  7mqa-assembly1_SW  TM=2.418E-01  e=4.802E+00  Homo sapiens

Mean predicted aligned error: 9.74 Å